Protein AF-A0A2V9KGI2-F1 (afdb_monomer)

Foldseek 3Di:
DDDPPDPPPDDLQVVFQEKEFDDPDLDAFEWDKWKKFWKWFFFADPLQRETDIDIFIWTADDDDDDPDLDQDDPVRTHGDDPVRIGRDDRPNYDYDDDPPPDHPVVLVVVVVNVLVNQLVPPWDKWKAQPLVRHIHYVPQDLVNVLVVLCVVCLVVLLVVLVVLLVVLVVVLVVLVVVVVVVLVVCVVDPPDPSVVVVVVLVVVSVVLNVLLVVVSVVLSVDLPDDPDCPDDPDDPDDPSRVVSVVSSVVSVVVSVVSSVVSVVSSVSMDIDIRGGDSVSMDTPDTHIYIYGPVSDDD

Sequence (298 aa):
MSSIESPLADGPLRQLRHLYLAAPRGEETDYVPRLYFEVKVDLSDVRSGFSETRSVNAALEIYPLEPGDMVWTRDMALEVDPGRVGTACPARVVLPRLPDYVDPDYVRRMETLFLSFLMRHFGVPVFRNFALKLYSRPGETLGDFKARCLELLSEPFRRDLDAMHQTFLRKLEQLRERYLVWSGGVAAVKGFDPANYDSSLYSQMHRVTELVADLFVQTELTLDRTLDDAPARALAPTEIQARLSDIEAEARQEIRRLVEHYRDQVQTIDEYTVHPNLKDLHVVRSPILWLPREEVPT

pLDDT: mean 80.53, std 15.51, range [33.5, 95.75]

Secondary structure (DSSP, 8-state):
------S--SSGGGGS-EEEEPPSS-S--BEEEEEEEEEEEEEEETTTTEEEEEEEEEEEE-----SS-----GGGEEE--GGGEESSPPTT-BPPPPPTT--HHHHHHHHHHHHHHHHHH--EEEEEETTTTEEPPTT--HHHHHHHHHHHHHHHHHHHHHHHHHHHHHHHHHHHHHHHHHHHHHTTSTT--HHHHHHHHHHHHHHHHHHHHHHHHHHHT-TT-----PPP------HHHHHHHHHHHHHHHHHHHHHHHHHHHHH-EEEEEEPPPGGGEEEEE-PEEEEEGGGS--

Solvent-accessible surface area (backbone atoms only — not comparable to full-atom values): 17821 Å² total; per-residue (Å²): 136,82,81,80,78,70,92,82,75,83,64,83,61,76,76,58,52,64,34,25,47,68,69,95,56,101,58,83,48,56,39,42,75,22,45,26,39,37,30,40,35,49,40,71,38,83,90,64,67,41,67,51,77,46,78,47,39,34,35,26,80,77,73,86,85,62,101,59,92,78,78,75,55,79,86,59,50,42,80,46,70,72,90,48,53,36,75,64,78,70,86,74,57,61,74,71,82,77,64,89,78,65,44,76,69,47,51,54,52,51,47,55,51,48,54,55,38,42,47,74,71,44,61,48,80,34,47,31,29,66,76,76,72,40,56,39,57,86,90,57,47,74,66,57,46,47,51,54,49,48,61,70,44,47,62,62,49,50,53,54,50,52,55,49,49,54,52,50,53,51,53,52,48,53,52,50,54,55,44,55,59,48,52,66,59,50,68,75,46,92,88,68,65,62,71,66,54,50,52,58,49,51,53,50,52,51,50,51,52,49,51,53,51,48,52,52,58,57,48,76,74,37,92,81,63,79,81,77,84,72,76,80,82,88,63,93,61,54,76,65,52,46,53,52,51,50,52,53,50,49,50,55,51,53,52,49,52,52,50,49,53,54,47,51,44,65,63,42,58,46,82,42,71,50,60,48,54,78,91,28,53,43,78,75,47,73,33,40,29,34,35,44,53,88,78,50,86,130

Mean predicted aligned error: 12.09 Å

Structure (mmCIF, N/CA/C/O backbone):
data_AF-A0A2V9KGI2-F1
#
_entry.id   AF-A0A2V9KGI2-F1
#
loop_
_atom_site.group_PDB
_atom_site.id
_atom_site.type_symbol
_atom_site.label_atom_id
_atom_site.label_alt_id
_atom_site.label_comp_id
_atom_site.label_asym_id
_atom_site.label_entity_id
_atom_site.label_seq_id
_atom_site.pdbx_PDB_ins_code
_atom_site.Cartn_x
_atom_site.Cartn_y
_atom_site.Cartn_z
_atom_site.occupancy
_atom_site.B_iso_or_equiv
_atom_site.auth_seq_id
_atom_site.auth_comp_id
_atom_site.auth_asym_id
_atom_site.auth_atom_id
_atom_site.pdbx_PDB_model_num
ATOM 1 N N . MET A 1 1 ? 46.634 -17.223 -41.585 1.00 36.50 1 MET A N 1
ATOM 2 C CA . MET A 1 1 ? 46.009 -16.492 -40.464 1.00 36.50 1 MET A CA 1
ATOM 3 C C . MET A 1 1 ? 45.148 -15.408 -41.083 1.00 36.50 1 MET A C 1
ATOM 5 O O . MET A 1 1 ? 45.675 -14.366 -41.441 1.00 36.50 1 MET A O 1
ATOM 9 N N . SER A 1 2 ? 43.877 -15.719 -41.348 1.00 33.50 2 SER A N 1
ATOM 10 C CA . SER A 1 2 ? 42.934 -14.756 -41.923 1.00 33.50 2 SER A CA 1
ATOM 11 C C . SER A 1 2 ? 42.453 -13.826 -40.823 1.00 33.50 2 SER A C 1
ATOM 13 O O . SER A 1 2 ? 41.828 -14.275 -39.863 1.00 33.50 2 SER A O 1
ATOM 15 N N . SER A 1 3 ? 42.774 -12.547 -40.965 1.00 33.91 3 SER A N 1
ATOM 16 C CA . SER A 1 3 ? 42.147 -11.465 -40.220 1.00 33.91 3 SER A CA 1
ATOM 17 C C . SER A 1 3 ? 40.653 -11.471 -40.535 1.00 33.91 3 SER A C 1
ATOM 19 O O . SER A 1 3 ? 40.260 -11.249 -41.676 1.00 33.91 3 SER A O 1
ATOM 21 N N . ILE A 1 4 ? 39.827 -11.773 -39.536 1.00 37.81 4 ILE A N 1
ATOM 22 C CA . ILE A 1 4 ? 38.385 -11.543 -39.611 1.00 37.81 4 ILE A CA 1
ATOM 23 C C . ILE A 1 4 ? 38.210 -10.038 -39.424 1.00 37.81 4 ILE A C 1
ATOM 25 O O . ILE A 1 4 ? 38.342 -9.518 -38.316 1.00 37.81 4 ILE A O 1
ATOM 29 N N . GLU A 1 5 ? 38.011 -9.332 -40.533 1.00 35.25 5 GLU A N 1
ATOM 30 C CA . GLU A 1 5 ? 37.566 -7.946 -40.520 1.00 35.25 5 GLU A CA 1
ATOM 31 C C . GLU A 1 5 ? 36.223 -7.874 -39.790 1.00 35.25 5 GLU A C 1
ATOM 33 O O . GLU A 1 5 ? 35.245 -8.526 -40.153 1.00 35.25 5 GLU A O 1
ATOM 38 N N . SER A 1 6 ? 36.207 -7.102 -38.707 1.00 41.09 6 SER A N 1
ATOM 39 C CA . SER A 1 6 ? 34.993 -6.784 -37.967 1.00 41.09 6 SER A CA 1
ATOM 40 C C . SER A 1 6 ? 34.060 -5.980 -38.889 1.00 41.09 6 SER A C 1
ATOM 42 O O . SER A 1 6 ? 34.509 -4.968 -39.431 1.00 41.09 6 SER A O 1
ATOM 44 N N . PRO A 1 7 ? 32.779 -6.356 -39.068 1.00 41.84 7 PRO A N 1
ATOM 45 C CA . PRO A 1 7 ? 31.858 -5.731 -40.030 1.00 41.84 7 PRO A CA 1
ATOM 46 C C . PRO A 1 7 ? 31.397 -4.307 -39.642 1.00 41.84 7 PRO A C 1
ATOM 48 O O . PRO A 1 7 ? 30.420 -3.790 -40.171 1.00 41.84 7 PRO A O 1
ATOM 51 N N . LEU A 1 8 ? 32.112 -3.641 -38.731 1.00 47.94 8 LEU A N 1
ATOM 52 C CA . LEU A 1 8 ? 31.859 -2.282 -38.235 1.00 47.94 8 LEU A CA 1
ATOM 53 C C . LEU A 1 8 ? 32.618 -1.203 -39.043 1.00 47.94 8 LEU A C 1
ATOM 55 O O . LEU A 1 8 ? 33.032 -0.171 -38.493 1.00 47.94 8 LEU A O 1
ATOM 59 N N . ALA A 1 9 ? 32.854 -1.453 -40.333 1.00 42.62 9 ALA A N 1
ATOM 60 C CA . ALA A 1 9 ? 33.556 -0.533 -41.222 1.00 42.62 9 ALA A CA 1
ATOM 61 C C . ALA A 1 9 ? 32.603 0.557 -41.758 1.00 42.62 9 ALA A C 1
ATOM 63 O O . ALA A 1 9 ? 31.705 0.286 -42.548 1.00 42.62 9 ALA A O 1
ATOM 64 N N . ASP A 1 10 ? 32.861 1.777 -41.279 1.00 43.69 10 ASP A N 1
ATOM 65 C CA . ASP A 1 10 ? 32.453 3.101 -41.765 1.00 43.69 10 ASP A CA 1
ATOM 66 C C . ASP A 1 10 ? 30.958 3.472 -41.810 1.00 43.69 10 ASP A C 1
ATOM 68 O O . ASP A 1 10 ? 30.235 3.236 -42.773 1.00 43.69 10 ASP A O 1
ATOM 72 N N . GLY A 1 11 ? 30.520 4.196 -40.767 1.00 45.47 11 GLY A N 1
ATOM 73 C CA . GLY A 1 11 ? 29.249 4.925 -40.744 1.00 45.47 11 GLY A CA 1
ATOM 74 C C . GLY A 1 11 ? 28.968 5.660 -39.418 1.00 45.47 11 GLY A C 1
ATOM 75 O O . GLY A 1 11 ? 29.655 5.416 -38.419 1.00 45.47 11 GLY A O 1
ATOM 76 N N . PRO A 1 12 ? 27.935 6.533 -39.370 1.00 44.66 12 PRO A N 1
ATOM 77 C CA . PRO A 1 12 ? 27.490 7.270 -38.167 1.00 44.66 12 PRO A CA 1
ATOM 78 C C . PRO A 1 12 ? 27.117 6.363 -36.976 1.00 44.66 12 PRO A C 1
ATOM 80 O O . PRO A 1 12 ? 27.055 6.815 -35.833 1.00 44.66 12 PRO A O 1
ATOM 83 N N . LEU A 1 13 ? 26.969 5.062 -37.231 1.00 49.88 13 LEU A N 1
ATOM 84 C CA . LEU A 1 13 ? 26.701 4.000 -36.264 1.00 49.88 13 LEU A CA 1
ATOM 85 C C . LEU A 1 13 ? 27.790 3.840 -35.182 1.00 49.88 13 LEU A C 1
ATOM 87 O O . LEU A 1 13 ? 27.489 3.316 -34.117 1.00 49.88 13 LEU A O 1
ATOM 91 N N . ARG A 1 14 ? 29.026 4.341 -35.377 1.00 52.66 14 ARG A N 1
ATOM 92 C CA . ARG A 1 14 ? 30.077 4.318 -34.329 1.00 52.66 14 ARG A CA 1
ATOM 93 C C . ARG A 1 14 ? 29.794 5.216 -33.120 1.00 52.66 14 ARG A C 1
ATOM 95 O O . ARG A 1 14 ? 30.460 5.067 -32.098 1.00 52.66 14 ARG A O 1
ATOM 102 N N . GLN A 1 15 ? 28.874 6.174 -33.229 1.00 62.16 15 GLN A N 1
ATOM 103 C CA . GLN A 1 15 ? 28.560 7.076 -32.115 1.00 62.16 15 GLN A CA 1
ATOM 104 C C . GLN A 1 15 ? 27.632 6.433 -31.080 1.00 62.16 15 GLN A C 1
ATOM 106 O O . GLN A 1 15 ? 27.599 6.870 -29.928 1.00 62.16 15 GLN A O 1
ATOM 111 N N . LEU A 1 16 ? 26.895 5.393 -31.473 1.00 79.69 16 LEU A N 1
ATOM 112 C CA . LEU A 1 16 ? 25.983 4.694 -30.582 1.00 79.69 16 LEU A CA 1
ATOM 113 C C . LEU A 1 16 ? 26.766 3.690 -29.736 1.00 79.69 16 LEU A C 1
ATOM 115 O O . LEU A 1 16 ? 27.603 2.934 -30.224 1.00 79.69 16 LEU A O 1
ATOM 119 N N . ARG A 1 17 ? 26.518 3.698 -28.426 1.00 86.31 17 ARG A N 1
ATOM 120 C CA . ARG A 1 17 ? 27.101 2.703 -27.523 1.00 86.31 17 ARG A CA 1
ATOM 121 C C . ARG A 1 17 ? 26.373 1.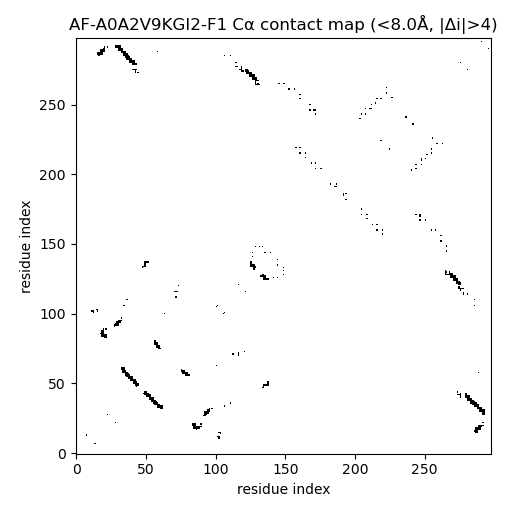378 -27.721 1.00 86.31 17 ARG A C 1
ATOM 123 O O . ARG A 1 17 ? 25.152 1.368 -27.836 1.00 86.31 17 ARG A O 1
ATOM 130 N N . HIS A 1 18 ? 27.119 0.279 -27.706 1.00 89.44 18 HIS A N 1
ATOM 131 C CA . HIS A 1 18 ? 26.573 -1.068 -27.837 1.00 89.44 18 HIS A CA 1
ATOM 132 C C . HIS A 1 18 ? 26.776 -1.850 -26.542 1.00 89.44 18 HIS A C 1
ATOM 134 O O . HIS A 1 18 ? 27.849 -1.788 -25.939 1.00 89.44 18 HIS A O 1
ATOM 140 N N . LEU A 1 19 ? 25.747 -2.585 -26.139 1.00 90.12 19 LEU A N 1
ATOM 141 C CA . LEU A 1 19 ? 25.744 -3.507 -25.014 1.00 90.12 19 LEU A CA 1
ATOM 142 C C . LEU A 1 19 ? 25.272 -4.882 -25.481 1.00 90.12 19 LEU A C 1
ATOM 144 O O . LEU A 1 19 ? 24.576 -5.000 -26.487 1.00 90.12 19 LEU A O 1
ATOM 148 N N . TYR A 1 20 ? 25.636 -5.917 -24.737 1.00 89.81 20 TYR A N 1
ATOM 149 C CA . TYR A 1 20 ? 25.339 -7.304 -25.067 1.00 89.81 20 TYR A CA 1
ATOM 150 C C . TYR A 1 20 ? 24.761 -7.996 -23.844 1.00 89.81 20 TYR A C 1
ATOM 152 O O . TYR A 1 20 ? 25.323 -7.891 -22.753 1.00 89.81 20 TYR A O 1
ATOM 160 N N . LEU A 1 21 ? 23.658 -8.716 -24.020 1.00 87.62 21 LEU A N 1
ATOM 161 C CA . LEU A 1 21 ? 23.153 -9.597 -22.978 1.00 87.62 21 LEU A CA 1
ATOM 162 C C . LEU A 1 21 ? 23.893 -10.939 -23.040 1.00 87.62 21 LEU A C 1
ATOM 164 O O . LEU A 1 21 ? 24.046 -11.530 -24.115 1.00 87.62 21 LEU A O 1
ATOM 168 N N . ALA A 1 22 ? 24.384 -11.409 -21.893 1.00 81.12 22 ALA A N 1
ATOM 169 C CA . ALA A 1 22 ? 25.074 -12.691 -21.812 1.00 81.12 22 ALA A CA 1
ATOM 170 C C . ALA A 1 22 ? 24.115 -13.846 -22.151 1.00 81.12 22 ALA A C 1
ATOM 172 O O . ALA A 1 22 ? 23.095 -14.022 -21.475 1.00 81.12 22 ALA A O 1
ATOM 173 N N . ALA A 1 23 ? 24.467 -14.638 -23.170 1.00 71.81 23 ALA A N 1
ATOM 174 C CA . ALA A 1 23 ? 23.725 -15.839 -23.530 1.00 71.81 23 ALA A CA 1
ATOM 175 C C . ALA A 1 23 ? 23.818 -16.889 -22.403 1.00 71.81 23 ALA A C 1
ATOM 177 O O . ALA A 1 23 ? 24.895 -17.079 -21.827 1.00 71.81 23 ALA A O 1
ATOM 178 N N . PRO A 1 24 ? 22.724 -17.603 -22.089 1.00 64.81 24 PRO A N 1
ATOM 179 C CA . PRO A 1 24 ? 22.709 -18.617 -21.034 1.00 64.81 24 PRO A CA 1
ATOM 180 C C . PRO A 1 24 ? 23.529 -19.871 -21.384 1.00 64.81 24 PRO A C 1
ATOM 182 O O . PRO A 1 24 ? 23.909 -20.627 -20.489 1.00 64.81 24 PRO A O 1
ATOM 185 N N . ARG A 1 25 ? 23.815 -20.110 -22.669 1.00 60.28 25 ARG A N 1
ATOM 186 C CA . ARG A 1 25 ? 24.588 -21.254 -23.168 1.00 60.28 25 ARG A CA 1
ATOM 187 C C . ARG A 1 25 ? 25.571 -20.746 -24.215 1.00 60.28 25 ARG A C 1
ATOM 189 O O . ARG A 1 25 ? 25.181 -19.991 -25.092 1.00 60.28 25 ARG A O 1
ATOM 196 N N . GLY A 1 26 ? 26.844 -21.122 -24.116 1.00 56.16 26 GLY A N 1
ATOM 197 C CA . GLY A 1 26 ? 27.915 -20.691 -25.030 1.00 56.16 26 GLY A CA 1
ATOM 198 C C . GLY A 1 26 ? 27.834 -21.289 -26.442 1.00 56.16 26 GLY A C 1
ATOM 199 O O . GLY A 1 26 ? 28.862 -21.691 -26.985 1.00 56.16 26 GLY A O 1
ATOM 200 N N . GLU A 1 27 ? 26.631 -21.402 -26.999 1.00 60.38 27 GLU A N 1
ATOM 201 C CA . GLU A 1 27 ? 26.349 -21.859 -28.360 1.00 60.38 27 GLU A CA 1
ATOM 202 C C . GLU A 1 27 ? 26.278 -20.658 -29.321 1.00 60.38 27 GLU A C 1
ATOM 204 O O . GLU A 1 27 ? 26.049 -19.521 -28.900 1.00 60.38 27 GLU A O 1
ATOM 209 N N . GLU A 1 28 ? 26.503 -20.900 -30.617 1.00 64.44 28 GLU A N 1
ATOM 210 C CA . GLU A 1 28 ? 26.334 -19.880 -31.662 1.00 64.44 28 GLU A CA 1
ATOM 211 C C . GLU A 1 28 ? 24.876 -19.417 -31.667 1.00 64.44 28 GLU A C 1
ATOM 213 O O . GLU A 1 28 ? 23.985 -20.133 -32.114 1.00 64.44 28 GLU A O 1
ATOM 218 N N . THR A 1 29 ? 24.635 -18.231 -31.112 1.00 71.50 29 THR A N 1
ATOM 219 C CA . THR A 1 29 ? 23.290 -17.676 -30.964 1.00 71.50 29 THR A CA 1
ATOM 220 C C . THR A 1 29 ? 23.157 -16.444 -31.844 1.00 71.50 29 THR A C 1
ATOM 222 O O . THR A 1 29 ? 24.050 -15.593 -31.866 1.00 71.50 29 THR A O 1
ATOM 225 N N . ASP A 1 30 ? 22.035 -16.332 -32.552 1.00 83.38 30 ASP A N 1
ATOM 226 C CA . ASP A 1 30 ? 21.691 -15.130 -33.306 1.00 83.38 30 ASP A CA 1
ATOM 227 C C . ASP A 1 30 ? 21.288 -14.013 -32.344 1.00 83.38 30 ASP A C 1
ATOM 229 O O . ASP A 1 30 ? 20.446 -14.206 -31.460 1.00 83.38 30 ASP A O 1
ATOM 233 N N . TYR A 1 31 ? 21.860 -12.828 -32.539 1.00 87.25 31 TYR A N 1
ATOM 234 C CA . TYR A 1 31 ? 21.535 -11.650 -31.743 1.00 87.25 31 TYR A CA 1
ATOM 235 C C . TYR A 1 31 ? 20.662 -10.676 -32.534 1.00 87.25 31 TYR A C 1
ATOM 237 O O . TYR A 1 31 ? 20.892 -10.418 -33.715 1.00 87.25 31 TYR A O 1
ATOM 245 N N . VAL A 1 32 ? 19.676 -10.087 -31.862 1.00 90.31 32 VAL A N 1
ATOM 246 C CA . VAL A 1 32 ? 18.763 -9.087 -32.422 1.00 90.31 32 VAL A CA 1
ATOM 247 C C . VAL A 1 32 ? 19.031 -7.737 -31.750 1.00 90.31 32 VAL A C 1
ATOM 249 O O . VAL A 1 32 ? 19.108 -7.680 -30.517 1.00 90.31 32 VAL A O 1
ATOM 252 N N . PRO A 1 33 ? 19.191 -6.643 -32.518 1.00 92.81 33 PRO A N 1
ATOM 253 C CA . PRO A 1 33 ? 19.392 -5.322 -31.948 1.00 92.81 33 PRO A CA 1
ATOM 254 C C . PRO A 1 33 ? 18.078 -4.774 -31.391 1.00 92.81 33 PRO A C 1
ATOM 256 O O . PRO A 1 33 ? 17.044 -4.785 -32.058 1.00 92.81 33 PRO A O 1
ATOM 259 N N . ARG A 1 34 ? 18.144 -4.238 -30.177 1.00 92.62 34 ARG A N 1
ATOM 260 C CA . ARG A 1 34 ? 17.068 -3.505 -29.511 1.00 92.62 34 ARG A CA 1
ATOM 261 C C . ARG A 1 34 ? 17.593 -2.198 -28.941 1.00 92.62 34 ARG A C 1
ATOM 263 O O . ARG A 1 34 ? 18.786 -2.059 -28.677 1.00 92.62 34 ARG A O 1
ATOM 270 N N . LEU A 1 35 ? 16.709 -1.230 -28.749 1.00 93.25 35 LEU A N 1
ATOM 271 C CA . LEU A 1 35 ? 17.052 0.012 -28.073 1.00 93.25 35 LEU A CA 1
ATOM 272 C C . LEU A 1 35 ? 16.904 -0.183 -26.567 1.00 93.25 35 LEU A C 1
ATOM 274 O O . LEU A 1 35 ? 15.822 -0.525 -26.103 1.00 93.25 35 LEU A O 1
ATOM 278 N N . TYR A 1 36 ? 17.978 0.013 -25.812 1.00 94.44 36 TYR A N 1
ATOM 279 C CA . TYR A 1 36 ? 17.973 -0.156 -24.364 1.00 94.44 36 TYR A CA 1
ATOM 280 C C . TYR A 1 36 ? 17.952 1.187 -23.660 1.00 94.44 36 TYR A C 1
ATOM 282 O O . TYR A 1 36 ? 18.696 2.092 -24.025 1.00 94.44 36 TYR A O 1
ATOM 290 N N . PHE A 1 37 ? 17.144 1.281 -22.614 1.00 94.62 37 PHE A N 1
ATOM 291 C CA . PHE A 1 37 ? 17.068 2.432 -21.736 1.00 94.62 37 PHE A CA 1
ATOM 292 C C . PHE A 1 37 ? 17.323 2.005 -20.302 1.00 94.62 37 PHE A C 1
ATOM 294 O O . PHE A 1 37 ? 16.661 1.111 -19.778 1.00 94.62 37 PHE A O 1
ATOM 301 N N . GLU A 1 38 ? 18.252 2.705 -19.664 1.00 94.62 38 GLU A N 1
ATOM 302 C CA . GLU A 1 38 ? 18.417 2.693 -18.218 1.00 94.62 38 GLU A CA 1
ATOM 303 C C . GLU A 1 38 ? 18.010 4.063 -17.689 1.00 94.62 38 GLU A C 1
ATOM 305 O O . GLU A 1 38 ? 18.646 5.076 -18.000 1.00 94.62 38 GLU A O 1
ATOM 310 N N . VAL A 1 39 ? 16.930 4.094 -16.914 1.00 95.31 39 VAL A N 1
ATOM 311 C CA . VAL A 1 39 ? 16.347 5.317 -16.363 1.00 95.31 39 VAL A CA 1
ATOM 312 C C . VAL A 1 39 ? 16.253 5.181 -14.856 1.00 95.31 39 VAL A C 1
ATOM 314 O O . VAL A 1 39 ? 15.694 4.216 -14.340 1.00 95.31 39 VAL A O 1
ATOM 317 N N . LYS A 1 40 ? 16.785 6.167 -14.140 1.00 95.75 40 LYS A N 1
ATOM 318 C CA . LYS A 1 40 ? 16.533 6.333 -12.711 1.00 95.75 40 LYS A CA 1
ATOM 319 C C . LYS A 1 40 ? 15.277 7.168 -12.529 1.00 95.75 40 LYS A C 1
ATOM 321 O O . LYS A 1 40 ? 15.121 8.199 -13.178 1.00 95.75 40 LYS A O 1
ATOM 326 N N . VAL A 1 41 ? 14.388 6.690 -11.676 1.00 95.38 41 VAL A N 1
ATOM 327 C CA . VAL A 1 41 ? 13.114 7.314 -11.347 1.00 95.38 41 VAL A CA 1
ATOM 328 C C . VAL A 1 41 ? 13.150 7.685 -9.875 1.00 95.38 41 VAL A C 1
ATOM 330 O O . VAL A 1 41 ? 13.112 6.803 -9.018 1.00 95.38 41 VAL A O 1
ATOM 333 N N . ASP A 1 42 ? 13.234 8.980 -9.599 1.00 93.94 42 ASP A N 1
ATOM 334 C CA . ASP A 1 42 ? 13.264 9.551 -8.256 1.00 93.94 42 ASP A CA 1
ATOM 335 C C . ASP A 1 42 ? 11.857 10.005 -7.863 1.00 93.94 42 ASP A C 1
ATOM 337 O O . ASP A 1 42 ? 11.469 11.159 -8.038 1.00 93.94 42 ASP A O 1
ATOM 341 N N . LEU A 1 43 ? 11.053 9.078 -7.345 1.00 92.62 43 LEU A N 1
ATOM 342 C CA . LEU A 1 43 ? 9.689 9.388 -6.934 1.00 92.62 43 LEU A CA 1
ATOM 343 C C . LEU A 1 43 ? 9.706 10.191 -5.643 1.00 92.62 43 LEU A C 1
ATOM 345 O O . LEU A 1 43 ? 10.227 9.725 -4.635 1.00 92.62 43 LEU A O 1
ATOM 349 N N . SER A 1 44 ? 9.068 11.360 -5.661 1.00 90.00 44 SER A N 1
ATOM 350 C CA . SER A 1 44 ? 8.781 12.134 -4.457 1.00 90.00 44 SER A CA 1
ATOM 351 C C . SER A 1 44 ? 7.346 12.658 -4.490 1.00 90.00 44 SER A C 1
ATOM 353 O O . SER A 1 44 ? 6.968 13.446 -5.357 1.00 90.00 44 SER A O 1
ATOM 355 N N . ASP A 1 45 ? 6.525 12.221 -3.535 1.00 90.19 45 ASP A N 1
ATOM 356 C CA . ASP A 1 45 ? 5.156 12.707 -3.367 1.00 90.19 45 ASP A CA 1
ATOM 357 C C . ASP A 1 45 ? 4.999 13.382 -2.005 1.00 90.19 45 ASP A C 1
ATOM 359 O O . ASP A 1 45 ? 4.990 12.739 -0.957 1.00 90.19 45 ASP A O 1
ATOM 363 N N . VAL A 1 46 ? 4.834 14.706 -2.020 1.00 87.56 46 VAL A N 1
ATOM 364 C CA . VAL A 1 46 ? 4.698 15.527 -0.804 1.00 87.56 46 VAL A CA 1
ATOM 365 C C . VAL A 1 46 ? 3.455 15.137 -0.003 1.00 87.56 46 VAL A C 1
ATOM 367 O O . VAL A 1 46 ? 3.455 15.231 1.222 1.00 87.56 46 VAL A O 1
ATOM 370 N N . ARG A 1 47 ? 2.388 14.692 -0.679 1.00 86.00 47 ARG A N 1
ATOM 371 C CA . ARG A 1 47 ? 1.111 14.378 -0.032 1.00 86.00 47 ARG A CA 1
ATOM 372 C C . ARG A 1 47 ? 1.190 13.118 0.826 1.00 86.00 47 ARG A C 1
ATOM 374 O O . ARG A 1 47 ? 0.628 13.104 1.919 1.00 86.00 47 ARG A O 1
ATOM 381 N N . SER A 1 48 ? 1.839 12.074 0.321 1.00 85.38 48 SER A N 1
ATOM 382 C CA . SER A 1 48 ? 2.063 10.825 1.055 1.00 85.38 48 SER A CA 1
ATOM 383 C C . SER A 1 48 ? 3.350 10.828 1.881 1.00 85.38 48 SER A C 1
ATOM 385 O O . SER A 1 48 ? 3.501 9.992 2.769 1.00 85.38 48 SER A O 1
ATOM 387 N N . GLY A 1 49 ? 4.276 11.753 1.606 1.00 85.19 49 GLY A N 1
ATOM 388 C CA . GLY A 1 49 ? 5.639 11.709 2.137 1.00 85.19 49 GLY A CA 1
ATOM 389 C C . GLY A 1 49 ? 6.474 10.575 1.534 1.00 85.19 49 GLY A C 1
ATOM 390 O O . GLY A 1 49 ? 7.542 10.261 2.057 1.00 85.19 49 GLY A O 1
ATOM 391 N N . PHE A 1 50 ? 5.988 9.941 0.463 1.00 89.25 50 PHE A N 1
ATOM 392 C CA . PHE A 1 50 ? 6.668 8.850 -0.215 1.00 89.25 50 PHE A CA 1
ATOM 393 C C . PHE A 1 50 ? 7.891 9.375 -0.968 1.00 89.25 50 PHE A C 1
ATOM 395 O O . PHE A 1 50 ? 7.787 10.334 -1.735 1.00 89.25 50 PHE A O 1
ATOM 402 N N . SER A 1 51 ? 9.041 8.737 -0.752 1.00 90.12 51 SER A N 1
ATOM 403 C CA . SER A 1 51 ? 10.277 9.021 -1.475 1.00 90.12 51 SER A CA 1
ATOM 404 C C . SER A 1 51 ? 11.026 7.721 -1.742 1.00 90.12 51 SER A C 1
ATOM 406 O O . SER A 1 51 ? 11.373 7.010 -0.797 1.00 90.12 51 SER A O 1
ATOM 408 N N . GLU A 1 52 ? 11.244 7.388 -3.011 1.00 91.75 52 GLU A N 1
ATOM 409 C CA . GLU A 1 52 ? 11.969 6.182 -3.417 1.00 91.75 52 GLU A CA 1
ATOM 410 C C . GLU A 1 52 ? 12.646 6.398 -4.775 1.00 91.75 52 GLU A C 1
ATOM 412 O O . GLU A 1 52 ? 12.032 6.903 -5.714 1.00 91.75 52 GLU A O 1
ATOM 417 N N . THR A 1 53 ? 13.897 5.954 -4.893 1.00 93.44 53 THR A N 1
ATOM 418 C CA . THR A 1 53 ? 14.616 5.897 -6.170 1.00 93.44 53 THR A CA 1
ATOM 419 C C . THR A 1 53 ? 14.555 4.481 -6.726 1.00 93.44 53 THR A C 1
ATOM 421 O O . THR A 1 53 ? 15.016 3.540 -6.079 1.00 93.44 53 THR A O 1
ATOM 424 N N . ARG A 1 54 ? 14.055 4.319 -7.953 1.00 92.62 54 ARG A N 1
ATOM 425 C CA . ARG A 1 54 ? 14.060 3.040 -8.681 1.00 92.62 54 ARG A CA 1
ATOM 426 C C . ARG A 1 54 ? 14.827 3.144 -9.985 1.00 92.62 54 ARG A C 1
ATOM 428 O O . ARG A 1 54 ? 14.874 4.198 -10.603 1.00 92.62 54 ARG A O 1
ATOM 435 N N . SER A 1 55 ? 15.430 2.041 -10.413 1.00 93.12 55 SER A N 1
ATOM 436 C CA . SER A 1 55 ? 16.057 1.946 -11.734 1.00 93.12 55 SER A CA 1
ATOM 437 C C . SER A 1 55 ? 15.187 1.081 -12.634 1.00 93.12 55 SER A C 1
ATOM 439 O O . SER A 1 55 ? 14.901 -0.064 -12.296 1.00 93.12 55 SER A O 1
ATOM 441 N N . VAL A 1 56 ? 14.764 1.640 -13.762 1.00 94.19 56 VAL A N 1
ATOM 442 C CA . VAL A 1 56 ? 14.005 0.950 -14.802 1.00 94.19 56 VAL A CA 1
ATOM 443 C C . VAL A 1 56 ? 14.951 0.650 -15.954 1.00 94.19 56 VAL A C 1
ATOM 445 O O . VAL A 1 56 ? 15.585 1.555 -16.497 1.00 94.19 56 VAL A O 1
ATOM 448 N N . ASN A 1 57 ? 15.037 -0.627 -16.314 1.00 94.62 57 ASN A N 1
ATOM 449 C CA . ASN A 1 57 ? 15.893 -1.133 -17.378 1.00 94.62 57 ASN A CA 1
ATOM 450 C C . ASN A 1 57 ? 15.008 -1.851 -18.390 1.00 94.62 57 ASN A C 1
ATOM 452 O O . ASN A 1 57 ? 14.413 -2.882 -18.073 1.00 94.62 57 ASN A O 1
ATOM 456 N N . ALA A 1 58 ? 14.885 -1.288 -19.588 1.00 94.25 58 ALA A N 1
ATOM 457 C CA . ALA A 1 58 ? 13.993 -1.824 -20.606 1.00 94.25 58 ALA A CA 1
ATOM 458 C C . ALA A 1 58 ? 14.651 -1.838 -21.983 1.00 94.25 58 ALA A C 1
ATOM 460 O O . ALA A 1 58 ? 15.408 -0.932 -22.328 1.00 94.25 58 ALA A O 1
ATOM 461 N N . ALA A 1 59 ? 14.326 -2.852 -22.779 1.00 93.44 59 ALA A N 1
ATOM 462 C CA . ALA A 1 59 ? 14.697 -2.958 -24.178 1.00 93.44 59 ALA A CA 1
ATOM 463 C C . ALA A 1 59 ? 13.458 -2.918 -25.076 1.00 93.44 59 ALA A C 1
ATOM 465 O O . ALA A 1 59 ? 12.477 -3.622 -24.842 1.00 93.44 59 ALA A O 1
ATOM 466 N N . LEU A 1 60 ? 13.527 -2.123 -26.138 1.00 92.12 60 LEU A N 1
ATOM 467 C CA . LEU A 1 60 ? 12.455 -1.939 -27.108 1.00 92.12 60 LEU A CA 1
ATOM 468 C C . LEU A 1 60 ? 12.899 -2.369 -28.498 1.00 92.12 60 LEU A C 1
ATOM 470 O O . LEU A 1 60 ? 14.074 -2.282 -28.859 1.00 92.12 60 LEU A O 1
ATOM 474 N N . GLU A 1 61 ? 11.942 -2.843 -29.282 1.00 90.88 61 GLU A N 1
ATOM 475 C CA . GLU A 1 61 ? 12.175 -3.142 -30.686 1.00 90.88 61 GLU A CA 1
ATOM 476 C C . GLU A 1 61 ? 12.511 -1.870 -31.476 1.00 90.88 61 GLU A C 1
ATOM 478 O O . GLU A 1 61 ? 12.012 -0.781 -31.188 1.00 90.88 61 GLU A O 1
ATOM 483 N N . ILE A 1 62 ? 13.386 -2.021 -32.469 1.00 89.69 62 ILE A N 1
ATOM 484 C CA . ILE A 1 62 ? 13.762 -0.949 -33.385 1.00 89.69 62 ILE A CA 1
ATOM 485 C C . ILE A 1 62 ? 12.868 -1.054 -34.617 1.00 89.69 62 ILE A C 1
ATOM 487 O O . ILE A 1 62 ? 12.950 -2.021 -35.371 1.00 89.69 62 ILE A O 1
ATOM 491 N N . TYR A 1 63 ? 12.051 -0.033 -34.836 1.00 87.62 63 TYR A N 1
ATOM 492 C CA . TYR A 1 63 ? 11.176 0.084 -35.998 1.00 87.62 63 TYR A CA 1
ATOM 493 C C . TYR A 1 63 ? 11.179 1.528 -36.523 1.00 87.62 63 TYR A C 1
ATOM 495 O O . TYR A 1 63 ? 11.533 2.459 -35.781 1.00 87.62 63 TYR A O 1
ATOM 503 N N . PRO A 1 64 ? 10.828 1.742 -37.805 1.00 85.00 64 PRO A N 1
ATOM 504 C CA . PRO A 1 64 ? 10.744 3.080 -38.375 1.00 85.00 64 PRO A CA 1
ATOM 505 C C . PRO A 1 64 ? 9.619 3.876 -37.705 1.00 85.00 64 PRO A C 1
ATOM 507 O O . PRO A 1 64 ? 8.493 3.402 -37.583 1.00 85.00 64 PRO A O 1
ATOM 510 N N . LEU A 1 65 ? 9.927 5.102 -37.283 1.00 82.12 65 LEU A N 1
ATOM 511 C CA . LEU A 1 65 ? 8.926 6.017 -36.739 1.00 82.12 65 LEU A CA 1
ATOM 512 C C . LEU A 1 65 ? 8.077 6.571 -37.887 1.00 82.12 65 LEU A C 1
ATOM 514 O O . LEU A 1 65 ? 8.569 7.356 -38.700 1.00 82.12 65 LEU A O 1
ATOM 518 N N . GLU A 1 66 ? 6.809 6.175 -37.949 1.00 79.06 66 GLU A N 1
ATOM 519 C CA . GLU A 1 66 ? 5.840 6.797 -38.849 1.00 79.06 66 GLU A CA 1
ATOM 520 C C . GLU A 1 66 ? 5.355 8.143 -38.273 1.00 79.06 66 GLU A C 1
ATOM 522 O O . GLU A 1 66 ? 5.309 8.308 -37.051 1.00 79.06 66 GLU A O 1
ATOM 527 N N . PRO A 1 67 ? 4.995 9.138 -39.111 1.00 59.28 67 PRO A N 1
ATOM 528 C CA . PRO A 1 67 ? 4.386 10.379 -38.645 1.00 59.28 67 PRO A CA 1
ATOM 529 C C . PRO A 1 67 ? 2.966 10.110 -38.120 1.00 59.28 67 PRO A C 1
ATOM 531 O O . PRO A 1 67 ? 1.974 10.202 -38.838 1.00 59.28 67 PRO A O 1
ATOM 534 N N . GLY A 1 68 ? 2.891 9.762 -36.843 1.00 62.31 68 GLY A N 1
ATOM 535 C CA . GLY A 1 68 ? 1.682 9.532 -36.066 1.00 62.31 68 GLY A CA 1
ATOM 536 C C . GLY A 1 68 ? 2.106 9.161 -34.651 1.00 62.31 68 GLY A C 1
ATOM 537 O O . GLY A 1 68 ? 3.042 8.383 -34.486 1.00 62.31 68 GLY A O 1
ATOM 538 N N . ASP A 1 69 ? 1.483 9.760 -33.634 1.00 57.62 69 ASP A N 1
ATOM 539 C CA . ASP A 1 69 ? 1.849 9.553 -32.227 1.00 57.62 69 ASP A CA 1
ATOM 540 C C . ASP A 1 69 ? 1.626 8.089 -31.828 1.00 57.62 69 ASP A C 1
ATOM 542 O O . ASP A 1 69 ? 0.547 7.690 -31.385 1.00 57.62 69 ASP A O 1
ATOM 546 N N . MET A 1 70 ? 2.654 7.264 -32.007 1.00 67.19 70 MET A N 1
ATOM 547 C CA . MET A 1 70 ? 2.622 5.869 -31.611 1.00 67.19 70 MET A CA 1
ATOM 548 C C . MET A 1 70 ? 2.678 5.821 -30.082 1.00 67.19 70 MET A C 1
ATOM 550 O O . MET A 1 70 ? 3.699 6.115 -29.459 1.00 67.19 70 MET A O 1
ATOM 554 N N . VAL A 1 71 ? 1.543 5.513 -29.457 1.00 76.38 71 VAL A N 1
ATOM 555 C CA . VAL A 1 71 ? 1.448 5.364 -28.005 1.00 76.38 71 VAL A CA 1
ATOM 556 C C . VAL A 1 71 ? 1.957 3.980 -27.635 1.00 76.38 71 VAL A C 1
ATOM 558 O O . VAL A 1 71 ? 1.325 2.984 -27.974 1.00 76.38 71 VAL A O 1
ATOM 561 N N . TRP A 1 72 ? 3.092 3.914 -26.940 1.00 83.81 72 TRP A N 1
ATOM 562 C CA . TRP A 1 72 ? 3.621 2.637 -26.473 1.00 83.81 72 TRP A CA 1
ATOM 563 C C . TRP A 1 72 ? 2.742 2.020 -25.402 1.00 83.81 72 TRP A C 1
ATOM 565 O O . TRP A 1 72 ? 2.280 2.704 -24.488 1.00 83.81 72 TRP A O 1
ATOM 575 N N . THR A 1 73 ? 2.565 0.712 -25.513 1.00 84.31 73 THR A N 1
ATOM 576 C CA . THR A 1 73 ? 1.886 -0.129 -24.535 1.00 84.31 73 THR A CA 1
ATOM 577 C C . THR A 1 73 ? 2.905 -0.941 -23.736 1.00 84.31 73 THR A C 1
ATOM 579 O O . THR A 1 73 ? 4.082 -1.032 -24.092 1.00 84.31 73 THR A O 1
ATOM 582 N N . ARG A 1 74 ? 2.483 -1.492 -22.591 1.00 83.00 74 ARG A N 1
ATOM 583 C CA . ARG A 1 74 ? 3.390 -2.138 -21.623 1.00 83.00 74 ARG A CA 1
ATOM 584 C C . ARG A 1 74 ? 4.132 -3.348 -22.203 1.00 83.00 74 ARG A C 1
ATOM 586 O O . ARG A 1 74 ? 5.258 -3.610 -21.808 1.00 83.00 74 ARG A O 1
ATOM 593 N N . ASP A 1 75 ? 3.506 -4.052 -23.132 1.00 85.00 75 ASP A N 1
ATOM 594 C CA . ASP A 1 75 ? 4.022 -5.221 -23.847 1.00 85.00 75 ASP A CA 1
ATOM 595 C C . ASP A 1 75 ? 5.138 -4.891 -24.850 1.00 85.00 75 ASP A C 1
ATOM 597 O O . ASP A 1 75 ? 5.932 -5.762 -25.193 1.00 85.00 75 ASP A O 1
ATOM 601 N N . MET A 1 76 ? 5.265 -3.628 -25.264 1.00 86.94 76 MET A N 1
ATOM 602 C CA . MET A 1 76 ? 6.332 -3.192 -26.172 1.00 86.94 76 MET A CA 1
ATOM 603 C C . MET A 1 76 ? 7.695 -3.031 -25.476 1.00 86.94 76 MET A C 1
ATOM 605 O O . MET A 1 76 ? 8.725 -2.943 -26.149 1.00 86.94 76 MET A O 1
ATOM 609 N N . ALA A 1 77 ? 7.714 -2.969 -24.141 1.00 89.50 77 ALA A N 1
ATOM 610 C CA . ALA A 1 77 ? 8.923 -2.821 -23.341 1.00 89.50 77 ALA A CA 1
ATOM 611 C C . ALA A 1 77 ? 9.302 -4.160 -22.694 1.00 89.50 77 ALA A C 1
ATOM 613 O O . ALA A 1 77 ? 8.593 -4.671 -21.829 1.00 89.50 77 ALA A O 1
ATOM 614 N N . LEU A 1 78 ? 10.450 -4.709 -23.089 1.00 90.75 78 LEU A N 1
ATOM 615 C CA . LEU A 1 78 ? 11.018 -5.903 -22.469 1.00 90.75 78 LEU A CA 1
ATOM 616 C C . LEU A 1 78 ? 11.846 -5.493 -21.251 1.00 90.75 78 LEU A C 1
ATOM 618 O O . LEU A 1 78 ? 12.804 -4.737 -21.396 1.00 90.75 78 LEU A O 1
ATOM 622 N N . GLU A 1 79 ? 11.508 -5.991 -20.066 1.00 91.06 79 GLU A N 1
ATOM 623 C CA . GLU A 1 79 ? 12.315 -5.762 -18.864 1.00 91.06 79 GLU A CA 1
ATOM 624 C C . GLU A 1 79 ? 13.649 -6.511 -18.967 1.00 91.06 79 GLU A C 1
ATOM 626 O O . GLU A 1 79 ? 13.694 -7.683 -19.344 1.00 91.06 79 GLU A O 1
ATOM 631 N N . VAL A 1 80 ? 14.747 -5.824 -18.654 1.00 90.81 80 VAL A N 1
ATOM 632 C CA . VAL A 1 80 ? 16.102 -6.372 -18.776 1.00 90.81 80 VAL A CA 1
ATOM 633 C C . VAL A 1 80 ? 16.806 -6.300 -17.431 1.00 90.81 80 VAL A C 1
ATOM 635 O O . VAL A 1 80 ? 16.891 -5.235 -16.827 1.00 90.81 80 VAL A O 1
ATOM 638 N N . ASP A 1 81 ? 17.380 -7.420 -16.992 1.00 89.12 81 ASP A N 1
ATOM 639 C CA . ASP A 1 81 ? 18.246 -7.441 -15.813 1.00 89.12 81 ASP A CA 1
ATOM 640 C C . ASP A 1 81 ? 19.581 -6.732 -16.121 1.00 89.12 81 ASP A C 1
ATOM 642 O O . ASP A 1 81 ? 20.376 -7.252 -16.917 1.00 89.12 81 ASP A O 1
ATOM 646 N N . PRO A 1 82 ? 19.879 -5.579 -15.489 1.00 88.31 82 PRO A N 1
ATOM 647 C CA . PRO A 1 82 ? 21.120 -4.848 -15.730 1.00 88.31 82 PRO A CA 1
ATOM 648 C C . PRO A 1 82 ? 22.372 -5.654 -15.351 1.00 88.31 82 PRO A C 1
ATOM 650 O O . PRO A 1 82 ? 23.440 -5.397 -15.905 1.00 88.31 82 PRO A O 1
ATOM 653 N N . GLY A 1 83 ? 22.268 -6.642 -14.450 1.00 87.50 83 GLY A N 1
ATOM 654 C CA . GLY A 1 83 ? 23.388 -7.496 -14.043 1.00 87.50 83 GLY A CA 1
ATOM 655 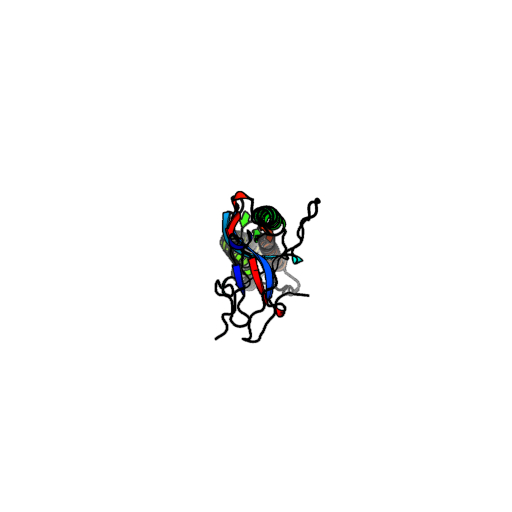C C . GLY A 1 83 ? 23.883 -8.436 -15.145 1.00 87.50 83 GLY A C 1
ATOM 656 O O . GLY A 1 83 ? 25.038 -8.862 -15.124 1.00 87.50 83 GLY A O 1
ATOM 657 N N . ARG A 1 84 ? 23.039 -8.727 -16.141 1.00 87.69 84 ARG A N 1
ATOM 658 C CA . ARG A 1 84 ? 23.367 -9.584 -17.294 1.00 87.69 84 ARG A CA 1
ATOM 659 C C . ARG A 1 84 ? 23.897 -8.803 -18.497 1.00 87.69 84 ARG A C 1
ATOM 661 O O . ARG A 1 84 ? 24.290 -9.411 -19.497 1.00 87.69 84 ARG A O 1
ATOM 668 N N . VAL A 1 85 ? 23.889 -7.472 -18.421 1.00 89.00 85 VAL A N 1
ATOM 669 C CA . VAL A 1 85 ? 24.265 -6.586 -19.521 1.00 89.00 85 VAL A CA 1
ATOM 670 C C . VAL A 1 85 ? 25.760 -6.271 -19.458 1.00 89.00 85 VAL A C 1
ATOM 672 O O . VAL A 1 85 ? 26.251 -5.635 -18.527 1.00 89.00 85 VAL A O 1
ATOM 675 N N . GLY A 1 86 ? 26.490 -6.691 -20.488 1.00 87.50 86 GLY A N 1
ATOM 676 C CA . GLY A 1 86 ? 27.924 -6.472 -20.645 1.00 87.50 86 GLY A CA 1
ATOM 677 C C . GLY A 1 86 ? 28.269 -5.510 -21.781 1.00 87.50 86 GLY A C 1
ATOM 678 O O . GLY A 1 86 ? 27.474 -5.239 -22.678 1.00 87.50 86 GLY A O 1
ATOM 679 N N . THR A 1 87 ? 29.497 -4.996 -21.761 1.00 85.81 87 THR A N 1
ATOM 680 C CA . THR A 1 87 ? 30.072 -4.187 -22.853 1.00 85.81 87 THR A CA 1
ATOM 681 C C . THR A 1 87 ? 30.868 -5.025 -23.854 1.00 85.81 87 THR A C 1
ATOM 683 O O . THR A 1 87 ? 31.127 -4.573 -24.968 1.00 85.81 87 THR A O 1
ATOM 686 N N . ALA A 1 88 ? 31.270 -6.236 -23.467 1.00 84.00 88 ALA A N 1
ATOM 687 C CA . ALA A 1 88 ? 32.040 -7.137 -24.310 1.00 84.00 88 ALA A CA 1
ATOM 688 C C . ALA A 1 88 ? 31.115 -7.909 -25.256 1.00 84.00 88 ALA A C 1
ATOM 690 O O . ALA A 1 88 ? 30.148 -8.527 -24.813 1.00 84.00 88 ALA A O 1
ATOM 691 N N . CYS A 1 89 ? 31.446 -7.898 -26.548 1.00 80.25 89 CYS A N 1
ATOM 692 C CA . CYS A 1 89 ? 30.783 -8.752 -27.525 1.00 80.25 89 CYS A CA 1
ATOM 693 C C . CYS A 1 89 ? 31.121 -10.224 -27.221 1.00 80.25 89 CYS A C 1
ATOM 695 O O . CYS A 1 89 ? 32.311 -10.547 -27.109 1.00 80.25 89 CYS A O 1
ATOM 697 N N . PRO A 1 90 ? 30.126 -11.114 -27.071 1.00 79.75 90 PRO A N 1
ATOM 698 C CA . PRO A 1 90 ? 30.377 -12.536 -26.878 1.00 79.75 90 PRO A CA 1
ATOM 699 C C . PRO A 1 90 ? 31.126 -13.143 -28.074 1.00 79.75 90 PRO A C 1
ATOM 701 O O . PRO A 1 90 ? 30.967 -12.722 -29.221 1.00 79.75 90 PRO A O 1
ATOM 704 N N . ALA A 1 91 ? 31.976 -14.137 -27.812 1.00 68.31 91 ALA A N 1
ATOM 705 C CA . ALA A 1 91 ? 32.717 -14.819 -28.869 1.00 68.31 91 ALA A CA 1
ATOM 706 C C . ALA A 1 91 ? 31.767 -15.656 -29.747 1.00 68.31 91 ALA A C 1
ATOM 708 O O . ALA A 1 91 ? 30.873 -16.306 -29.218 1.00 68.31 91 ALA A O 1
ATOM 709 N N . ARG A 1 92 ? 32.022 -15.701 -31.066 1.00 70.00 92 ARG A N 1
ATOM 710 C CA . ARG A 1 92 ? 31.264 -16.500 -32.060 1.00 70.00 92 ARG A CA 1
ATOM 711 C C . ARG A 1 92 ? 29.790 -16.092 -32.218 1.00 70.00 92 ARG A C 1
ATOM 713 O O . ARG A 1 92 ? 28.900 -16.933 -32.201 1.00 70.00 92 ARG A O 1
ATOM 720 N N . VAL A 1 93 ? 29.544 -14.796 -32.397 1.00 73.81 93 VAL A N 1
ATOM 721 C CA . VAL A 1 93 ? 28.202 -14.243 -32.628 1.00 73.81 93 VAL A CA 1
ATOM 722 C C . VAL A 1 93 ? 28.109 -13.608 -34.011 1.00 73.81 93 VAL A C 1
ATOM 724 O O . VAL A 1 93 ? 29.016 -12.885 -34.430 1.00 73.81 93 VAL A O 1
ATOM 727 N N . VAL A 1 94 ? 26.989 -13.840 -34.697 1.00 74.12 94 VAL A N 1
ATOM 728 C CA . VAL A 1 94 ? 26.609 -13.104 -35.906 1.00 74.12 94 VAL A CA 1
ATOM 729 C C . VAL A 1 94 ? 25.736 -11.922 -35.491 1.00 74.12 94 VAL A C 1
ATOM 731 O O . VAL A 1 94 ? 24.643 -12.097 -34.955 1.00 74.12 94 VAL A O 1
ATOM 734 N N . LEU A 1 95 ? 26.233 -10.705 -35.723 1.00 80.38 95 LEU A N 1
ATOM 735 C CA . LEU A 1 95 ? 25.485 -9.472 -35.483 1.00 80.38 95 LEU A CA 1
ATOM 736 C C . LEU A 1 95 ? 24.905 -8.976 -36.813 1.00 80.38 95 LEU A C 1
ATOM 738 O O . LEU A 1 95 ? 25.682 -8.674 -37.726 1.00 80.38 95 LEU A O 1
ATOM 742 N N . PRO A 1 96 ? 23.574 -8.874 -36.960 1.00 82.19 96 PRO A N 1
ATOM 743 C CA . PRO A 1 96 ? 22.988 -8.264 -38.144 1.00 82.19 96 PRO A CA 1
ATOM 744 C C . PRO A 1 96 ? 23.342 -6.773 -38.203 1.00 82.19 96 PRO A C 1
ATOM 746 O O . PRO A 1 96 ? 23.614 -6.131 -37.190 1.00 82.19 96 PRO A O 1
ATOM 749 N N . ARG A 1 97 ? 23.330 -6.195 -39.406 1.00 83.25 97 ARG A N 1
ATOM 750 C CA . ARG A 1 97 ? 23.536 -4.753 -39.577 1.00 83.25 97 ARG A CA 1
ATOM 751 C C . ARG A 1 97 ? 22.345 -3.988 -38.989 1.00 83.25 97 ARG A C 1
ATOM 753 O O . ARG A 1 97 ? 21.197 -4.378 -39.191 1.00 83.25 97 ARG A O 1
ATOM 760 N N . LEU A 1 98 ? 22.623 -2.889 -38.289 1.00 86.69 98 LEU A N 1
ATOM 761 C CA . LEU A 1 98 ? 21.577 -1.975 -37.830 1.00 86.69 98 LEU A CA 1
ATOM 762 C C . LEU A 1 98 ? 20.856 -1.327 -39.023 1.00 86.69 98 LEU A C 1
ATOM 764 O O . LEU A 1 98 ? 21.513 -1.019 -40.020 1.00 86.69 98 LEU A O 1
ATOM 768 N N . PRO A 1 99 ? 19.538 -1.081 -38.931 1.00 87.94 99 PRO A N 1
ATOM 769 C CA . PRO A 1 99 ? 18.824 -0.344 -39.965 1.00 87.94 99 PRO A CA 1
ATOM 770 C C . PRO A 1 99 ? 19.417 1.056 -40.184 1.00 87.94 99 PRO A C 1
ATOM 772 O O . PRO A 1 99 ? 19.797 1.730 -39.229 1.00 87.94 99 PRO A O 1
ATOM 775 N N . ASP A 1 100 ? 19.452 1.520 -41.436 1.00 86.81 100 ASP A N 1
ATOM 776 C CA . ASP A 1 100 ? 20.131 2.775 -41.806 1.00 86.81 100 ASP A CA 1
ATOM 777 C C . ASP A 1 100 ? 19.485 4.037 -41.203 1.00 86.81 100 ASP A C 1
ATOM 779 O O . ASP A 1 100 ? 20.131 5.077 -41.106 1.00 86.81 100 ASP A O 1
ATOM 783 N N . TYR A 1 101 ? 18.222 3.949 -40.775 1.00 86.62 101 TYR A N 1
ATOM 784 C CA . TYR A 1 101 ? 17.501 5.038 -40.108 1.00 86.62 101 TYR A CA 1
ATOM 785 C C . TYR A 1 101 ? 17.835 5.175 -38.611 1.00 86.62 101 TYR A C 1
ATOM 787 O O . TYR A 1 101 ? 17.329 6.086 -37.955 1.00 86.62 101 TYR A O 1
ATOM 795 N N . VAL A 1 102 ? 18.637 4.263 -38.046 1.00 88.50 102 VAL A N 1
ATOM 796 C CA . VAL A 1 102 ? 19.038 4.301 -36.634 1.00 88.50 102 VAL A CA 1
ATOM 797 C C . VAL A 1 102 ? 20.246 5.219 -36.480 1.00 88.50 102 VAL A C 1
ATOM 799 O O . VAL A 1 102 ? 21.396 4.811 -36.639 1.00 88.50 102 VAL A O 1
ATOM 802 N N . ASP A 1 103 ? 19.971 6.472 -36.146 1.00 88.50 103 ASP A N 1
ATOM 803 C CA . ASP A 1 103 ? 20.963 7.514 -35.896 1.00 88.50 103 ASP A CA 1
ATOM 804 C C . ASP A 1 103 ? 20.803 8.122 -34.480 1.00 88.50 103 ASP A C 1
ATOM 806 O O . ASP A 1 103 ? 19.879 7.770 -33.736 1.00 88.50 103 ASP A O 1
ATOM 810 N N . PRO A 1 104 ? 21.709 9.013 -34.034 1.00 87.44 104 PRO A N 1
ATOM 811 C CA . PRO A 1 104 ? 21.577 9.656 -32.726 1.00 87.44 104 PRO A CA 1
ATOM 812 C C . PRO A 1 104 ? 20.271 10.451 -32.541 1.00 87.44 104 PRO A C 1
ATOM 814 O O . PRO A 1 104 ? 19.759 10.531 -31.422 1.00 87.44 104 PRO A O 1
ATOM 817 N N . ASP A 1 105 ? 19.706 11.014 -33.610 1.00 89.25 105 ASP A N 1
ATOM 818 C CA . ASP A 1 105 ? 18.456 11.779 -33.549 1.00 89.25 105 ASP A CA 1
ATOM 819 C C . ASP A 1 105 ? 17.227 10.866 -33.426 1.00 89.25 105 ASP A C 1
ATOM 821 O O . ASP A 1 105 ? 16.243 11.216 -32.770 1.00 89.25 105 ASP A O 1
ATOM 825 N N . TYR A 1 106 ? 17.271 9.665 -34.002 1.00 89.94 106 TYR A N 1
ATOM 826 C CA . TYR A 1 106 ? 16.323 8.584 -33.754 1.00 89.94 106 TYR A CA 1
ATOM 827 C C . TYR A 1 106 ? 16.340 8.191 -32.277 1.00 89.94 106 TYR A C 1
ATOM 829 O O . TYR A 1 106 ? 15.288 8.190 -31.641 1.00 89.94 106 TYR A O 1
ATOM 837 N N . VAL A 1 107 ? 17.522 7.952 -31.695 1.00 89.94 107 VAL A N 1
ATOM 838 C CA . VAL A 1 107 ? 17.641 7.574 -30.275 1.00 89.94 107 VAL A CA 1
ATOM 839 C C . VAL A 1 107 ? 17.068 8.655 -29.354 1.00 89.94 107 VAL A C 1
ATOM 841 O O . VAL A 1 107 ? 16.301 8.331 -28.452 1.00 89.94 107 VAL A O 1
ATOM 844 N N . ARG A 1 108 ? 17.343 9.940 -29.614 1.00 90.06 108 ARG A N 1
ATOM 845 C CA . ARG A 1 108 ? 16.766 11.062 -28.842 1.00 90.06 108 ARG A CA 1
ATOM 846 C C . ARG A 1 108 ? 15.240 11.141 -28.935 1.00 90.06 108 ARG A C 1
ATOM 848 O O . ARG A 1 108 ? 14.566 11.439 -27.946 1.00 90.06 108 ARG A O 1
ATOM 855 N N . ARG A 1 109 ? 14.675 10.874 -30.116 1.00 90.56 109 ARG A N 1
ATOM 856 C CA . ARG A 1 109 ? 13.215 10.808 -30.303 1.00 90.56 109 ARG A CA 1
ATOM 857 C C . ARG A 1 109 ? 12.616 9.647 -29.517 1.00 90.56 109 ARG A C 1
ATOM 859 O O . ARG A 1 109 ? 11.654 9.848 -28.780 1.00 90.56 109 ARG A O 1
ATOM 866 N N . MET A 1 110 ? 13.227 8.469 -29.609 1.00 90.88 110 MET A N 1
ATOM 867 C CA . MET A 1 110 ? 12.811 7.293 -28.848 1.00 90.88 110 MET A CA 1
ATOM 868 C C . MET A 1 110 ? 12.931 7.512 -27.337 1.00 90.88 110 MET A C 1
ATOM 870 O O . MET A 1 110 ? 12.061 7.079 -26.595 1.00 90.88 110 MET A O 1
ATOM 874 N N . GLU A 1 111 ? 13.954 8.229 -26.871 1.00 92.06 111 GLU A N 1
ATOM 875 C CA . GLU A 1 111 ? 14.102 8.606 -25.462 1.00 92.06 111 GLU A CA 1
ATOM 876 C C . GLU A 1 111 ? 12.920 9.454 -24.979 1.00 92.06 111 GLU A C 1
ATOM 878 O O . GLU A 1 111 ? 12.330 9.173 -23.939 1.00 92.06 111 GLU A O 1
ATOM 883 N N . THR A 1 112 ? 12.503 10.438 -25.778 1.00 91.88 112 THR A N 1
ATOM 884 C CA . THR A 1 112 ? 11.340 11.287 -25.468 1.00 91.88 112 THR A CA 1
ATOM 885 C C . THR A 1 112 ? 10.044 10.469 -25.387 1.00 91.88 112 THR A C 1
ATOM 887 O O . THR A 1 112 ? 9.224 10.670 -24.482 1.00 91.88 112 THR A O 1
ATOM 890 N N . LEU A 1 113 ? 9.868 9.513 -26.305 1.00 91.06 113 LEU A N 1
ATOM 891 C CA . LEU A 1 113 ? 8.739 8.580 -26.288 1.00 91.06 113 LEU A CA 1
ATOM 892 C C . LEU A 1 113 ? 8.796 7.649 -25.070 1.00 91.06 113 LEU A C 1
ATOM 894 O O . LEU A 1 113 ? 7.773 7.449 -24.417 1.00 91.06 113 LEU A O 1
ATOM 898 N N . PHE A 1 114 ? 9.982 7.160 -24.700 1.00 92.06 114 PHE A N 1
ATOM 899 C CA . PHE A 1 114 ? 10.169 6.295 -23.536 1.00 92.06 114 PHE A CA 1
ATOM 900 C C . PHE A 1 114 ? 9.859 7.010 -22.224 1.00 92.06 114 PHE A C 1
ATOM 902 O O . PHE A 1 114 ? 9.146 6.475 -21.380 1.00 92.06 114 PHE A O 1
ATOM 909 N N . LEU A 1 115 ? 10.323 8.250 -22.063 1.00 92.94 115 LEU A N 1
ATOM 910 C CA . LEU A 1 115 ? 9.983 9.072 -20.902 1.00 92.94 115 LEU A CA 1
ATOM 911 C C . LEU A 1 115 ? 8.470 9.315 -20.816 1.00 92.94 115 LEU A C 1
ATOM 913 O O . LEU A 1 115 ? 7.878 9.205 -19.743 1.00 92.94 115 LEU A O 1
ATOM 917 N N . SER A 1 116 ? 7.825 9.573 -21.957 1.00 91.88 116 SER A N 1
ATOM 918 C CA . SER A 1 116 ? 6.367 9.720 -22.038 1.00 91.88 116 SER A CA 1
ATOM 919 C C . SER A 1 116 ? 5.629 8.428 -21.678 1.00 91.88 116 SER A C 1
ATOM 921 O O . SER A 1 116 ? 4.606 8.476 -20.995 1.00 91.88 116 SER A O 1
ATOM 923 N N . PHE A 1 117 ? 6.157 7.277 -22.094 1.00 92.44 117 PHE A N 1
ATOM 924 C CA . PHE A 1 117 ? 5.664 5.956 -21.715 1.00 92.44 117 PHE A CA 1
ATOM 925 C C . PHE A 1 117 ? 5.786 5.718 -20.203 1.00 92.44 117 PHE A C 1
ATOM 927 O O . PHE A 1 117 ? 4.802 5.328 -19.572 1.00 92.44 117 PHE A O 1
ATOM 934 N N . LEU A 1 118 ? 6.942 6.020 -19.600 1.00 93.25 118 LEU A N 1
ATOM 935 C CA . LEU A 1 118 ? 7.150 5.874 -18.158 1.00 93.25 118 LEU A CA 1
ATOM 936 C C . LEU A 1 118 ? 6.189 6.754 -17.356 1.00 93.25 118 LEU A C 1
ATOM 938 O O . LEU A 1 118 ? 5.576 6.263 -16.418 1.00 93.25 118 LEU A O 1
ATOM 942 N N . MET A 1 119 ? 5.961 8.008 -17.749 1.00 92.88 119 MET A N 1
ATOM 943 C CA . MET A 1 119 ? 4.984 8.864 -17.057 1.00 92.88 119 MET A CA 1
ATOM 944 C C . MET A 1 119 ? 3.552 8.303 -17.077 1.00 92.88 119 MET A C 1
ATOM 946 O O . MET A 1 119 ? 2.773 8.587 -16.171 1.00 92.88 119 MET A O 1
ATOM 950 N N . ARG A 1 120 ? 3.184 7.523 -18.102 1.00 91.19 120 ARG A N 1
ATOM 951 C CA . ARG A 1 120 ? 1.834 6.953 -18.250 1.00 91.19 120 ARG A CA 1
ATOM 952 C C . ARG A 1 120 ? 1.675 5.606 -17.555 1.00 91.19 120 ARG A C 1
ATOM 954 O O . ARG A 1 120 ? 0.617 5.333 -16.997 1.00 91.19 120 ARG A O 1
ATOM 961 N N . HIS A 1 121 ? 2.695 4.755 -17.632 1.00 90.38 121 HIS A N 1
ATOM 962 C CA . HIS A 1 121 ? 2.591 3.348 -17.236 1.00 90.38 121 HIS A CA 1
ATOM 963 C C . HIS A 1 121 ? 3.408 2.989 -15.997 1.00 90.38 121 HIS A C 1
ATOM 965 O O . HIS A 1 121 ? 3.133 1.962 -15.378 1.00 90.38 121 HIS A O 1
ATOM 971 N N . PHE A 1 122 ? 4.386 3.810 -15.612 1.00 91.62 122 PHE A N 1
ATOM 972 C CA . PHE A 1 122 ? 5.107 3.618 -14.364 1.00 91.62 122 PHE A CA 1
ATOM 973 C C . PHE A 1 122 ? 4.318 4.247 -13.218 1.00 91.62 122 PHE A C 1
ATOM 975 O O . PHE A 1 122 ? 3.931 5.417 -13.254 1.00 91.62 122 PHE A O 1
ATOM 982 N N . GLY A 1 123 ? 4.080 3.454 -12.185 1.00 90.50 123 GLY A N 1
ATOM 983 C CA . GLY A 1 123 ? 3.428 3.894 -10.968 1.00 90.50 123 GLY A CA 1
ATOM 984 C C . GLY A 1 123 ? 3.803 2.957 -9.838 1.00 90.50 123 GLY A C 1
ATOM 985 O O . GLY A 1 123 ? 3.904 1.745 -10.042 1.00 90.50 123 GLY 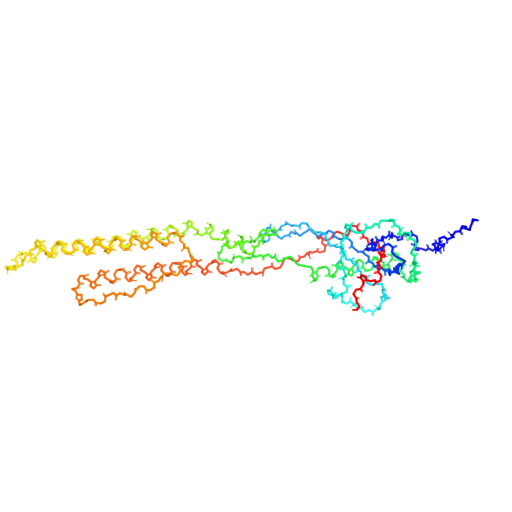A O 1
ATOM 986 N N . VAL A 1 124 ? 4.043 3.517 -8.658 1.00 91.00 124 VAL A N 1
ATOM 987 C CA . VAL A 1 124 ? 4.310 2.720 -7.462 1.00 91.00 124 VAL A CA 1
ATOM 988 C C . VAL A 1 124 ? 3.074 2.746 -6.573 1.00 91.00 124 VAL A C 1
ATOM 990 O O . VAL A 1 124 ? 2.611 3.837 -6.222 1.00 91.00 124 VAL A O 1
ATOM 993 N N . PRO A 1 125 ? 2.514 1.575 -6.230 1.00 91.38 125 PRO A N 1
ATOM 994 C CA . PRO A 1 125 ? 1.381 1.515 -5.331 1.00 91.38 125 PRO A CA 1
ATOM 995 C C . PRO A 1 125 ? 1.820 1.813 -3.898 1.00 91.38 125 PRO A C 1
ATOM 997 O O . PRO A 1 125 ? 2.840 1.319 -3.416 1.00 91.38 125 PRO A O 1
ATOM 1000 N N . VAL A 1 126 ? 1.029 2.636 -3.226 1.00 92.94 126 VAL A N 1
ATOM 1001 C CA . VAL A 1 126 ? 1.193 3.049 -1.834 1.00 92.94 126 VAL A CA 1
ATOM 1002 C C . VAL A 1 126 ? -0.145 2.828 -1.146 1.00 92.94 126 VAL A C 1
ATOM 1004 O O . VAL A 1 126 ? -1.181 3.276 -1.635 1.00 92.94 126 VAL A O 1
ATOM 1007 N N . PHE A 1 127 ? -0.156 2.157 -0.000 1.00 94.69 127 PHE A N 1
ATOM 1008 C CA . PHE A 1 127 ? -1.387 1.979 0.763 1.00 94.69 127 PHE A CA 1
ATOM 1009 C C . PHE A 1 127 ? -1.715 3.254 1.533 1.00 94.69 127 PHE A C 1
ATOM 1011 O O . PHE A 1 127 ? -0.829 3.929 2.061 1.00 94.69 127 PHE A O 1
ATOM 1018 N N . ARG A 1 128 ? -2.999 3.590 1.618 1.00 94.50 128 ARG A N 1
ATOM 1019 C CA . ARG A 1 128 ? -3.492 4.754 2.348 1.00 94.50 128 ARG A CA 1
ATOM 1020 C C . ARG A 1 128 ? -4.628 4.345 3.266 1.00 94.50 128 ARG A C 1
ATOM 1022 O O . ARG A 1 128 ? -5.625 3.822 2.794 1.00 94.50 128 ARG A O 1
ATOM 1029 N N . ASN A 1 129 ? -4.522 4.688 4.545 1.00 94.38 129 ASN A N 1
ATOM 1030 C CA . ASN A 1 129 ? -5.632 4.605 5.487 1.00 94.38 129 ASN A CA 1
ATOM 1031 C C . ASN A 1 129 ? -6.284 5.990 5.641 1.00 94.38 129 ASN A C 1
ATOM 1033 O O . ASN A 1 129 ? -5.623 6.951 6.056 1.00 94.38 129 ASN A O 1
ATOM 1037 N N . PHE A 1 130 ? -7.566 6.120 5.290 1.00 90.00 130 PHE A N 1
ATOM 1038 C CA . PHE A 1 130 ? -8.263 7.414 5.321 1.00 90.00 130 PHE A CA 1
ATOM 1039 C C . PHE A 1 130 ? -8.594 7.887 6.731 1.00 90.00 130 PHE A C 1
ATOM 1041 O O . PHE A 1 130 ? -8.442 9.080 7.010 1.00 90.00 130 PHE A O 1
ATOM 1048 N N . ALA A 1 131 ? -9.012 6.972 7.608 1.00 89.56 131 ALA A N 1
ATOM 1049 C CA . ALA A 1 131 ? -9.364 7.288 8.988 1.00 89.56 131 ALA A CA 1
ATOM 1050 C C . ALA A 1 131 ? -8.156 7.842 9.760 1.00 89.56 131 ALA A C 1
ATOM 1052 O O . ALA A 1 131 ? -8.255 8.866 10.436 1.00 89.56 131 ALA A O 1
ATOM 1053 N N . LEU A 1 132 ? -6.991 7.217 9.577 1.00 90.06 132 LEU A N 1
ATOM 1054 C CA . LEU A 1 132 ? -5.733 7.589 10.226 1.00 90.06 132 LEU A CA 1
ATOM 1055 C C . LEU A 1 132 ? -4.932 8.650 9.464 1.00 90.06 132 LEU A C 1
ATOM 1057 O O . LEU A 1 132 ? -3.933 9.146 9.982 1.00 90.06 132 LEU A O 1
ATOM 1061 N N . LYS A 1 133 ? -5.343 8.993 8.234 1.00 91.12 133 LYS A N 1
ATOM 1062 C CA . LYS A 1 133 ? -4.593 9.861 7.303 1.00 91.12 133 LYS A CA 1
ATOM 1063 C C . LYS A 1 133 ? -3.136 9.408 7.138 1.00 91.12 133 LYS A C 1
ATOM 1065 O O . LYS A 1 133 ? -2.222 10.228 7.072 1.00 91.12 133 LYS A O 1
ATOM 1070 N N . LEU A 1 134 ? -2.940 8.095 7.077 1.00 92.44 134 LEU A N 1
ATOM 1071 C CA . LEU A 1 134 ? -1.632 7.452 7.055 1.00 92.44 134 LEU A CA 1
ATOM 1072 C C . LEU A 1 134 ? -1.347 6.878 5.669 1.00 92.44 134 LEU A C 1
ATOM 1074 O O . LEU A 1 134 ? -2.256 6.370 5.014 1.00 92.44 134 LEU A O 1
ATOM 1078 N N . TYR A 1 135 ? -0.084 6.917 5.258 1.00 93.62 135 TYR A N 1
ATOM 1079 C CA . TYR A 1 135 ? 0.399 6.295 4.026 1.00 93.62 135 TYR A CA 1
ATOM 1080 C C . TYR A 1 135 ? 1.442 5.224 4.337 1.00 93.62 135 TYR A C 1
ATOM 1082 O O . TYR A 1 135 ? 2.102 5.279 5.387 1.00 93.62 135 TYR A O 1
ATOM 1090 N N . SER A 1 136 ? 1.576 4.246 3.445 1.00 93.44 136 SER A N 1
ATOM 1091 C CA . SER A 1 136 ? 2.594 3.210 3.551 1.00 93.44 136 SER A CA 1
ATOM 1092 C C . SER A 1 136 ? 3.985 3.743 3.232 1.00 93.44 136 SER A C 1
ATOM 1094 O O . SER A 1 136 ? 4.160 4.739 2.528 1.00 93.44 136 SER A O 1
ATOM 1096 N N . ARG A 1 137 ? 4.994 3.072 3.777 1.00 91.12 137 ARG A N 1
ATOM 1097 C CA . ARG A 1 137 ? 6.401 3.317 3.462 1.00 91.12 137 ARG A CA 1
ATOM 1098 C C . ARG A 1 137 ? 6.786 2.620 2.148 1.00 91.12 137 ARG A C 1
ATOM 1100 O O . ARG A 1 137 ? 6.097 1.684 1.732 1.00 91.12 137 ARG A O 1
ATOM 1107 N N . PRO A 1 138 ? 7.894 3.032 1.505 1.00 87.94 138 PRO A N 1
ATOM 1108 C CA . PRO A 1 138 ? 8.445 2.321 0.354 1.00 87.94 138 PRO A CA 1
ATOM 1109 C C . PRO A 1 138 ? 8.696 0.843 0.667 1.00 87.94 138 PRO A C 1
ATOM 1111 O O . PRO A 1 138 ? 9.352 0.521 1.656 1.00 87.94 138 PRO A O 1
ATOM 1114 N N . GLY A 1 139 ? 8.141 -0.048 -0.159 1.00 85.62 139 GLY A N 1
ATOM 1115 C CA . GLY A 1 139 ? 8.286 -1.502 -0.014 1.00 85.62 139 GLY A CA 1
ATOM 1116 C C . GLY A 1 139 ? 7.531 -2.139 1.160 1.00 85.62 139 GLY A C 1
ATOM 1117 O O . GLY A 1 139 ? 7.667 -3.341 1.370 1.00 85.62 139 GLY A O 1
ATOM 1118 N N . GLU A 1 140 ? 6.742 -1.376 1.921 1.00 91.25 140 GLU A N 1
ATOM 1119 C CA . GLU A 1 140 ? 5.928 -1.914 3.017 1.00 91.25 140 GLU A CA 1
ATOM 1120 C C . GLU A 1 140 ? 4.814 -2.809 2.460 1.00 91.25 140 GLU A C 1
ATOM 1122 O O . GLU A 1 140 ? 4.096 -2.422 1.534 1.00 91.25 140 GLU A O 1
ATOM 1127 N N . THR A 1 141 ? 4.656 -4.009 3.021 1.00 92.81 141 THR A N 1
ATOM 1128 C CA . THR A 1 141 ? 3.571 -4.905 2.613 1.00 92.81 141 THR A CA 1
ATOM 1129 C C . THR A 1 141 ? 2.233 -4.432 3.185 1.00 92.81 141 THR A C 1
ATOM 1131 O O . THR A 1 141 ? 2.182 -3.716 4.187 1.00 92.81 141 THR A O 1
ATOM 1134 N N . LEU A 1 142 ? 1.116 -4.870 2.592 1.00 90.44 142 LEU A N 1
ATOM 1135 C CA . LEU A 1 142 ? -0.218 -4.571 3.128 1.00 90.44 142 LEU A CA 1
ATOM 1136 C C . LEU A 1 142 ? -0.373 -5.058 4.581 1.00 90.44 142 LEU A C 1
ATOM 1138 O O . LEU A 1 142 ? -1.016 -4.393 5.392 1.00 90.44 142 LEU A O 1
ATOM 1142 N N . GLY A 1 143 ? 0.230 -6.205 4.911 1.00 89.44 143 GLY A N 1
ATOM 1143 C CA . GLY A 1 143 ? 0.217 -6.769 6.260 1.00 89.44 143 GLY A CA 1
ATOM 1144 C C . GLY A 1 143 ? 0.947 -5.881 7.264 1.00 89.44 143 GLY A C 1
ATOM 1145 O O . GLY A 1 143 ? 0.377 -5.544 8.301 1.00 89.44 143 GLY A O 1
ATOM 1146 N N . ASP A 1 144 ? 2.157 -5.436 6.920 1.00 92.81 144 ASP A N 1
ATOM 1147 C CA . ASP A 1 144 ? 2.954 -4.541 7.769 1.00 92.81 144 ASP A CA 1
ATOM 1148 C C . ASP A 1 144 ? 2.256 -3.188 7.957 1.00 92.81 144 ASP A C 1
ATOM 1150 O O . ASP A 1 144 ? 2.151 -2.679 9.075 1.00 92.81 144 ASP A O 1
ATOM 1154 N N . PHE A 1 145 ? 1.682 -2.641 6.879 1.00 93.75 145 PHE A N 1
ATOM 1155 C CA . PHE A 1 145 ? 0.922 -1.396 6.937 1.00 93.75 145 PHE A CA 1
ATOM 1156 C C . PHE A 1 145 ? -0.302 -1.514 7.853 1.00 93.75 145 PHE A C 1
ATOM 1158 O O . PHE A 1 145 ? -0.566 -0.626 8.669 1.00 93.75 145 PHE A O 1
ATOM 1165 N N . LYS A 1 146 ? -1.035 -2.630 7.761 1.00 90.81 146 LYS A N 1
ATOM 1166 C CA . LYS A 1 146 ? -2.182 -2.916 8.628 1.00 90.81 146 LYS A CA 1
ATOM 1167 C C . LYS A 1 146 ? -1.757 -3.067 10.091 1.00 90.81 146 LYS A C 1
ATOM 1169 O O . LYS A 1 146 ? -2.427 -2.516 10.963 1.00 90.81 146 LYS A O 1
ATOM 1174 N N . ALA A 1 147 ? -0.646 -3.751 10.362 1.00 90.12 147 ALA A N 1
ATOM 1175 C CA . ALA A 1 147 ? -0.096 -3.886 11.711 1.00 90.12 147 ALA A CA 1
ATOM 1176 C C . ALA A 1 147 ? 0.249 -2.516 12.312 1.00 90.12 147 ALA A C 1
ATOM 1178 O O . ALA A 1 147 ? -0.172 -2.203 13.423 1.00 90.12 147 ALA A O 1
ATOM 1179 N N . ARG A 1 148 ? 0.891 -1.640 11.535 1.00 91.06 148 ARG A N 1
ATOM 1180 C CA . ARG A 1 148 ? 1.189 -0.267 11.958 1.00 91.06 148 ARG A CA 1
ATOM 1181 C C . ARG A 1 148 ? -0.068 0.571 12.213 1.00 91.06 148 ARG A C 1
ATOM 1183 O O . ARG A 1 148 ? -0.092 1.386 13.133 1.00 91.06 148 ARG A O 1
ATOM 1190 N N . CYS A 1 149 ? -1.127 0.377 11.424 1.00 91.56 149 CYS A N 1
ATOM 1191 C CA . CYS A 1 149 ? -2.424 1.008 11.688 1.00 91.56 149 CYS A CA 1
ATOM 1192 C C . CYS A 1 149 ? -3.031 0.521 13.015 1.00 91.56 149 CYS A C 1
ATOM 1194 O O . CYS A 1 149 ? -3.547 1.332 13.782 1.00 91.56 149 CYS A O 1
ATOM 1196 N N . LEU A 1 150 ? -2.941 -0.782 13.304 1.00 89.00 150 LEU A N 1
ATOM 1197 C CA . LEU A 1 150 ? -3.414 -1.371 14.561 1.00 89.00 150 LEU A CA 1
ATOM 1198 C C . LEU A 1 150 ? -2.629 -0.852 15.769 1.00 89.00 150 LEU A C 1
ATOM 1200 O O . LEU A 1 150 ? -3.234 -0.502 16.779 1.00 89.00 150 LEU A O 1
ATOM 1204 N N . GLU A 1 151 ? -1.306 -0.739 15.659 1.00 89.81 151 GLU A N 1
ATOM 1205 C CA . GLU A 1 151 ? -0.464 -0.166 16.715 1.00 89.81 151 GLU A CA 1
ATOM 1206 C C . GLU A 1 151 ? -0.893 1.263 17.068 1.00 89.81 151 GLU A C 1
ATOM 1208 O O . GLU A 1 151 ? -1.058 1.581 18.245 1.00 89.81 151 GLU A O 1
ATOM 1213 N N . LEU A 1 152 ? -1.160 2.110 16.068 1.00 90.38 152 LEU A N 1
ATOM 1214 C CA . LEU A 1 152 ? -1.623 3.486 16.293 1.00 90.38 152 LEU A CA 1
ATOM 1215 C C . LEU A 1 152 ? -3.008 3.562 16.946 1.00 90.38 152 LEU A C 1
ATOM 1217 O O . LEU A 1 152 ? -3.288 4.506 17.686 1.00 90.38 152 LEU A O 1
ATOM 1221 N N . LEU A 1 153 ? -3.872 2.586 16.670 1.00 89.50 153 LEU A N 1
ATOM 1222 C CA . LEU A 1 153 ? -5.222 2.518 17.224 1.00 89.50 153 LEU A CA 1
ATOM 1223 C C . LEU A 1 153 ? -5.286 1.842 18.595 1.00 89.50 153 LEU A C 1
ATOM 1225 O O . LEU A 1 153 ? -6.274 2.034 19.299 1.00 89.50 153 LEU A O 1
ATOM 1229 N N . SER A 1 154 ? -4.243 1.114 18.998 1.00 87.25 154 SER A N 1
ATOM 1230 C CA . SER A 1 154 ? -4.211 0.369 20.262 1.00 87.25 154 SER A CA 1
ATOM 1231 C C . SER A 1 154 ? -4.421 1.258 21.494 1.00 87.25 154 SER A C 1
ATOM 1233 O O . SER A 1 154 ? -5.229 0.933 22.360 1.00 87.25 154 SER A O 1
ATOM 1235 N N . GLU A 1 155 ? -3.756 2.412 21.551 1.00 89.38 155 GLU A N 1
ATOM 1236 C CA . GLU A 1 155 ? -3.844 3.340 22.684 1.00 89.38 155 GLU A CA 1
ATOM 1237 C C . GLU A 1 155 ? -5.199 4.071 22.775 1.00 89.38 155 GLU A C 1
ATOM 1239 O O . GLU A 1 155 ? -5.788 4.105 23.858 1.00 89.38 155 GLU A O 1
ATOM 1244 N N . PRO A 1 156 ? -5.753 4.646 21.686 1.00 90.88 156 PRO A N 1
ATOM 1245 C CA . PRO A 1 156 ? -7.130 5.140 21.691 1.00 90.88 156 PRO A CA 1
ATOM 1246 C C . PRO A 1 156 ? -8.144 4.057 22.075 1.00 90.88 156 PRO A C 1
ATOM 1248 O O . PRO A 1 156 ? -9.007 4.308 22.908 1.00 90.88 156 PRO A O 1
ATOM 1251 N N . PHE A 1 157 ? -7.999 2.851 21.521 1.00 89.06 157 PHE A N 1
ATOM 1252 C CA . PHE A 1 157 ? -8.899 1.736 21.793 1.00 89.06 157 PHE A CA 1
ATOM 1253 C C . PHE A 1 157 ? -8.906 1.348 23.274 1.00 89.06 157 PHE A C 1
ATOM 1255 O O . PHE A 1 157 ? -9.975 1.261 23.873 1.00 89.06 157 PHE A O 1
ATOM 1262 N N . ARG A 1 158 ? -7.725 1.185 23.888 1.00 88.56 158 ARG A N 1
ATOM 1263 C CA . ARG A 1 158 ? -7.590 0.913 25.329 1.00 88.56 158 ARG A CA 1
ATOM 1264 C C . ARG A 1 158 ? -8.269 1.974 26.180 1.00 88.56 158 ARG A C 1
ATOM 1266 O O . ARG A 1 158 ? -9.015 1.648 27.092 1.00 88.56 158 ARG A O 1
ATOM 1273 N N . ARG A 1 159 ? -8.054 3.247 25.854 1.00 91.56 159 ARG A N 1
ATOM 1274 C CA . ARG A 1 159 ? -8.645 4.366 26.594 1.00 91.56 159 ARG A CA 1
ATOM 1275 C C . ARG A 1 159 ? -10.170 4.353 26.544 1.00 91.56 159 ARG A C 1
ATOM 1277 O O . ARG A 1 159 ? -10.815 4.576 27.568 1.00 91.56 159 ARG A O 1
ATOM 1284 N N . ASP A 1 160 ? -10.736 4.105 25.369 1.00 92.38 160 ASP A N 1
ATOM 1285 C CA . ASP A 1 160 ? -12.186 4.054 25.186 1.00 92.38 160 ASP A CA 1
ATOM 1286 C C . ASP A 1 160 ? -12.784 2.818 25.875 1.00 92.38 160 ASP A C 1
ATOM 1288 O O . ASP A 1 160 ? -13.841 2.901 26.507 1.00 92.38 160 ASP A O 1
ATOM 1292 N N . LEU A 1 161 ? -12.063 1.695 25.838 1.00 89.88 161 LEU A N 1
ATOM 1293 C CA . LEU A 1 161 ? -12.401 0.462 26.542 1.00 89.88 161 LEU A CA 1
ATOM 1294 C C . LEU A 1 161 ? -12.382 0.657 28.069 1.00 89.88 161 LEU A C 1
ATOM 1296 O O . LEU A 1 161 ? -13.347 0.290 28.739 1.00 89.88 161 LEU A O 1
ATOM 1300 N N . ASP A 1 162 ? -11.361 1.315 28.619 1.00 90.38 162 ASP A N 1
ATOM 1301 C CA . ASP A 1 162 ? -11.259 1.644 30.046 1.00 90.38 162 ASP A CA 1
ATOM 1302 C C . ASP A 1 162 ? -12.376 2.591 30.502 1.00 90.38 162 ASP A C 1
ATOM 1304 O O . ASP A 1 162 ? -12.987 2.397 31.558 1.00 90.38 162 ASP A O 1
ATOM 1308 N N . ALA A 1 163 ? -12.689 3.614 29.700 1.00 92.56 163 ALA A N 1
ATOM 1309 C CA . ALA A 1 163 ? -13.781 4.541 29.987 1.00 92.56 163 ALA A CA 1
ATOM 1310 C C . ALA A 1 163 ? -15.146 3.826 29.997 1.00 92.56 163 ALA A C 1
ATOM 1312 O O . ALA A 1 163 ? -16.005 4.090 30.853 1.00 92.56 163 ALA A O 1
ATOM 1313 N N . MET A 1 164 ? -15.341 2.882 29.074 1.00 91.50 164 MET A N 1
ATOM 1314 C CA . MET A 1 164 ? -16.520 2.024 29.031 1.00 91.50 164 MET A CA 1
ATOM 1315 C C . MET A 1 164 ? -16.586 1.111 30.262 1.00 91.50 164 MET A C 1
ATOM 1317 O O . MET A 1 164 ? -17.626 1.050 30.923 1.00 91.50 164 MET A O 1
ATOM 1321 N N . HIS A 1 165 ? -15.471 0.480 30.635 1.00 89.00 165 HIS A N 1
ATOM 1322 C CA . HIS A 1 165 ? -15.378 -0.376 31.815 1.00 89.00 165 HIS A CA 1
ATOM 1323 C C . HIS A 1 165 ? -15.753 0.383 33.096 1.00 89.00 165 HIS A C 1
ATOM 1325 O O . HIS A 1 165 ? -16.627 -0.059 33.846 1.00 89.00 165 HIS A O 1
ATOM 1331 N N . GLN A 1 166 ? -15.199 1.580 33.308 1.00 92.50 166 GLN A N 1
ATOM 1332 C CA . GLN A 1 166 ? -15.549 2.434 34.451 1.00 92.50 166 GLN A CA 1
ATOM 1333 C C . GLN A 1 166 ? -17.040 2.805 34.474 1.00 92.50 166 GLN A C 1
ATOM 1335 O O . GLN A 1 166 ? -17.663 2.856 35.540 1.00 92.50 166 GLN A O 1
ATOM 1340 N N . THR A 1 167 ? -17.641 3.032 33.303 1.00 93.69 167 THR A N 1
ATOM 1341 C CA . THR A 1 167 ? -19.072 3.339 33.185 1.00 93.69 167 THR A CA 1
ATOM 1342 C C . THR A 1 167 ? -19.934 2.164 33.647 1.00 93.69 167 THR A C 1
ATOM 1344 O O . THR A 1 167 ? -20.895 2.375 34.392 1.00 93.69 167 THR A O 1
ATOM 1347 N N . PHE A 1 168 ? -19.586 0.933 33.262 1.00 90.62 168 PHE A N 1
ATOM 1348 C CA . PHE A 1 168 ? -20.321 -0.265 33.675 1.00 90.62 168 PHE A CA 1
ATOM 1349 C C . PHE A 1 168 ? -20.090 -0.633 35.141 1.00 90.62 168 PHE A C 1
ATOM 1351 O O . PHE A 1 168 ? -21.058 -0.964 35.825 1.00 90.62 168 PHE A O 1
ATOM 1358 N N . LEU A 1 169 ? -18.874 -0.465 35.669 1.00 89.44 169 LEU A N 1
ATOM 1359 C CA . LEU A 1 169 ? -18.620 -0.611 37.106 1.00 89.44 169 LEU A CA 1
ATOM 1360 C C . LEU A 1 169 ? -19.486 0.352 37.925 1.00 89.44 169 LEU A C 1
ATOM 1362 O O . LEU A 1 169 ? -20.115 -0.052 38.900 1.00 89.44 169 LEU A O 1
ATOM 1366 N N . ARG A 1 170 ? -19.611 1.610 37.485 1.00 92.25 170 ARG A N 1
ATOM 1367 C CA . ARG A 1 170 ? -20.492 2.584 38.142 1.00 92.25 170 ARG A CA 1
ATOM 1368 C C . ARG A 1 170 ? -21.968 2.188 38.054 1.00 92.25 170 ARG A C 1
ATOM 1370 O O . ARG A 1 170 ? -22.694 2.379 39.024 1.00 92.25 170 ARG A O 1
ATOM 1377 N N . LYS A 1 171 ? -22.430 1.645 36.921 1.00 90.50 171 LYS A N 1
ATOM 1378 C CA . LYS A 1 171 ? -23.811 1.141 36.777 1.00 90.50 171 LYS A CA 1
ATOM 1379 C C . LYS A 1 171 ? -24.088 -0.026 37.731 1.00 90.50 171 LYS A C 1
ATOM 1381 O O . LYS A 1 171 ? -25.141 -0.047 38.366 1.00 90.50 171 LYS A O 1
ATOM 1386 N N . LEU A 1 172 ? -23.144 -0.961 37.856 1.00 88.00 172 LEU A N 1
ATOM 1387 C CA . LEU A 1 172 ? -23.241 -2.090 38.784 1.00 88.00 172 LEU A CA 1
ATOM 1388 C C . LEU A 1 172 ? -23.242 -1.622 40.244 1.00 88.00 172 LEU A C 1
ATOM 1390 O O . LEU A 1 172 ? -24.070 -2.090 41.023 1.00 88.00 172 LEU A O 1
ATOM 1394 N N . GLU A 1 173 ? -22.400 -0.651 40.604 1.00 88.38 173 GLU A N 1
ATOM 1395 C CA . GLU A 1 173 ? -22.378 -0.095 41.962 1.00 88.38 173 GLU A CA 1
ATOM 1396 C C . GLU A 1 173 ? -23.668 0.677 42.283 1.00 88.38 173 GLU A C 1
ATOM 1398 O O . GLU A 1 173 ? -24.263 0.483 43.337 1.00 88.38 173 GLU A O 1
ATOM 1403 N N . GLN A 1 174 ? -24.201 1.466 41.345 1.00 89.44 174 GLN A N 1
ATOM 1404 C CA . GLN A 1 174 ? -25.502 2.126 41.524 1.00 89.44 174 GLN A CA 1
ATOM 1405 C C . GLN A 1 174 ? -26.648 1.123 41.699 1.00 89.44 174 GLN A C 1
ATOM 1407 O O . GLN A 1 174 ? -27.577 1.364 42.473 1.00 89.44 174 GLN A O 1
ATOM 1412 N N . LEU A 1 175 ? -26.609 -0.001 40.977 1.00 87.38 175 LEU A N 1
ATOM 1413 C CA . LEU A 1 175 ? -27.576 -1.079 41.159 1.00 87.38 175 LEU A CA 1
ATOM 1414 C C . LEU A 1 175 ? -27.430 -1.700 42.555 1.00 87.38 175 LEU A C 1
ATOM 1416 O O . LEU A 1 175 ? -28.439 -1.925 43.223 1.00 87.38 175 LEU A O 1
ATOM 1420 N N . ARG A 1 176 ? -26.190 -1.906 43.015 1.00 83.81 176 ARG A N 1
ATOM 1421 C CA . ARG A 1 176 ? -25.875 -2.412 44.356 1.00 83.81 176 ARG A CA 1
ATOM 1422 C C . ARG A 1 176 ? -26.424 -1.501 45.449 1.00 83.81 176 ARG A C 1
ATOM 1424 O O . ARG A 1 176 ? -27.136 -1.973 46.332 1.00 83.81 176 ARG A O 1
ATOM 1431 N N . GLU A 1 177 ? -26.133 -0.204 45.374 1.00 85.94 177 GLU A N 1
ATOM 1432 C CA . GLU A 1 177 ? -26.589 0.802 46.338 1.00 85.94 177 GLU A CA 1
ATOM 1433 C C . GLU A 1 177 ? -28.119 0.867 46.398 1.00 85.94 177 GLU A C 1
ATOM 1435 O O . GLU A 1 177 ? -28.703 0.827 47.482 1.00 85.94 177 GLU A O 1
ATOM 1440 N N . ARG A 1 178 ? -28.794 0.892 45.238 1.00 84.06 178 ARG A N 1
ATOM 1441 C CA . ARG A 1 178 ? -30.266 0.871 45.179 1.00 84.06 178 ARG A CA 1
ATOM 1442 C C . ARG A 1 178 ? -30.849 -0.378 45.832 1.00 84.06 178 ARG A C 1
ATOM 1444 O O . ARG A 1 178 ? -31.874 -0.280 46.506 1.00 84.06 178 ARG A O 1
ATOM 1451 N N . TYR A 1 179 ? -30.206 -1.531 45.656 1.00 75.88 179 TYR A N 1
ATOM 1452 C CA . TYR A 1 179 ? -30.664 -2.775 46.266 1.00 75.88 179 TYR A CA 1
ATOM 1453 C C . TYR A 1 179 ? -30.425 -2.836 47.767 1.00 75.88 179 TYR A C 1
ATOM 1455 O O . TYR A 1 179 ? -31.329 -3.262 48.473 1.00 75.88 179 TYR A O 1
ATOM 1463 N N . LEU A 1 180 ? -29.284 -2.358 48.266 1.00 76.00 180 LEU A N 1
ATOM 1464 C CA . LEU A 1 180 ? -29.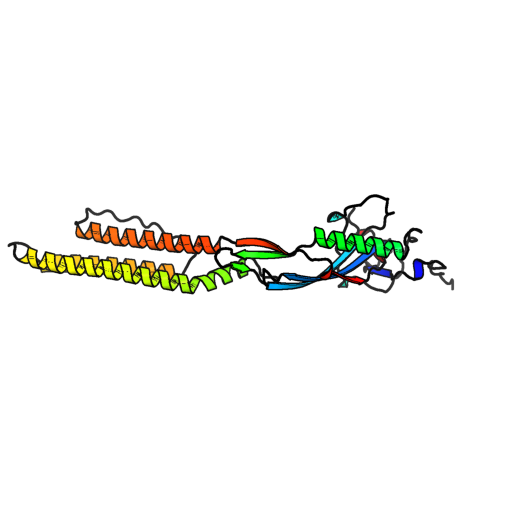021 -2.244 49.707 1.00 76.00 180 LEU A CA 1
ATOM 1465 C C . LEU A 1 180 ? -30.066 -1.363 50.410 1.00 76.00 180 LEU A C 1
ATOM 1467 O O . LEU A 1 180 ? -30.543 -1.696 51.494 1.00 76.00 180 LEU A O 1
ATOM 1471 N N . VAL A 1 181 ? -30.466 -0.259 49.773 1.00 77.88 181 VAL A N 1
ATOM 1472 C CA . VAL A 1 181 ? -31.527 0.623 50.285 1.00 77.88 181 VAL A CA 1
ATOM 1473 C C . VAL A 1 181 ? -32.895 -0.073 50.261 1.00 77.88 181 VAL A C 1
ATOM 1475 O O . VAL A 1 181 ? -33.676 0.066 51.203 1.00 77.88 181 VAL A O 1
ATOM 1478 N N . TRP A 1 182 ? -33.192 -0.846 49.213 1.00 70.88 182 TRP A N 1
ATOM 1479 C CA . TRP A 1 182 ? -34.461 -1.566 49.078 1.00 70.88 182 TRP A CA 1
ATOM 1480 C C . TRP A 1 182 ? -34.566 -2.775 50.023 1.00 70.88 182 TRP A C 1
ATOM 1482 O O . TRP A 1 182 ? -35.590 -2.936 50.687 1.00 70.88 182 TRP A O 1
ATOM 1492 N N . SER A 1 183 ? -33.510 -3.583 50.165 1.00 65.94 183 SER A N 1
ATOM 1493 C CA . SER A 1 183 ? -33.476 -4.740 51.072 1.00 65.94 183 SER A CA 1
ATOM 1494 C C 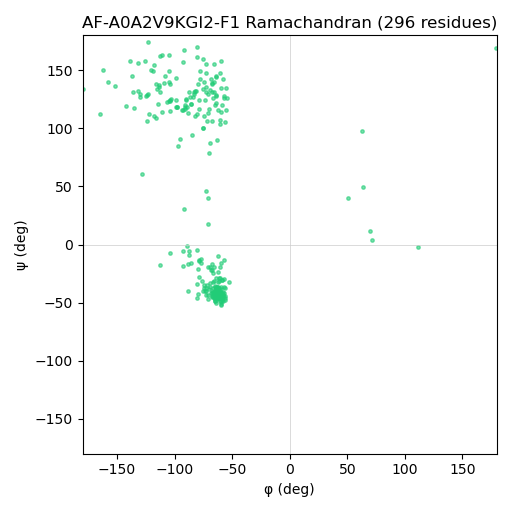. SER A 1 183 ? -33.545 -4.319 52.542 1.00 65.94 183 SER A C 1
ATOM 1496 O O . SER A 1 183 ? -34.273 -4.940 53.319 1.00 65.94 183 SER A O 1
ATOM 1498 N N . GLY A 1 184 ? -32.904 -3.202 52.908 1.00 63.78 184 GLY A N 1
ATOM 1499 C CA . GLY A 1 184 ? -33.028 -2.592 54.235 1.00 63.78 184 GLY A CA 1
ATO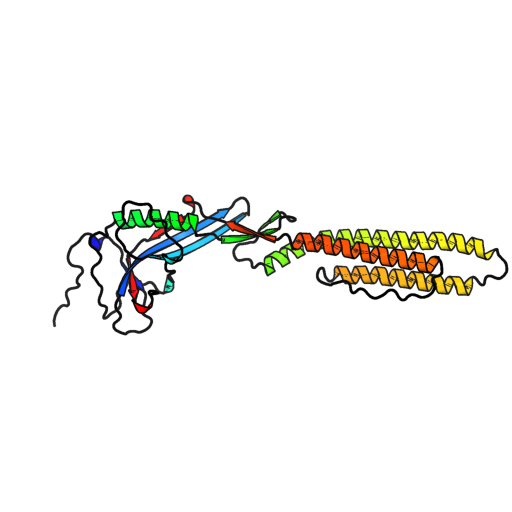M 1500 C C . GLY A 1 184 ? -34.457 -2.146 54.579 1.00 63.78 184 GLY A C 1
ATOM 1501 O O . GLY A 1 184 ? -34.847 -2.182 55.744 1.00 63.78 184 GLY A O 1
ATOM 1502 N N . GLY A 1 185 ? -35.265 -1.784 53.574 1.00 60.12 185 GLY A N 1
ATOM 1503 C CA . GLY A 1 185 ? -36.690 -1.472 53.736 1.00 60.12 185 GLY A CA 1
ATOM 1504 C C . GLY A 1 185 ? -37.598 -2.709 53.806 1.00 60.12 185 GLY A C 1
ATOM 1505 O O . GLY A 1 185 ? -38.587 -2.705 54.539 1.00 60.12 185 GLY A O 1
ATOM 1506 N N . VAL A 1 186 ? -37.262 -3.784 53.082 1.00 55.62 186 VAL A N 1
ATOM 1507 C CA . VAL A 1 186 ? -38.042 -5.039 53.032 1.00 55.62 186 VAL A CA 1
ATOM 1508 C C . VAL A 1 186 ? -37.811 -5.921 54.266 1.00 55.62 186 VAL A C 1
ATOM 1510 O O . VAL A 1 186 ? -38.734 -6.608 54.700 1.00 55.62 186 VAL A O 1
ATOM 1513 N N . ALA A 1 187 ? -36.643 -5.838 54.912 1.00 53.22 187 ALA A N 1
ATOM 1514 C CA . ALA A 1 187 ? -36.351 -6.532 56.174 1.00 53.22 187 ALA A CA 1
ATOM 1515 C C . ALA A 1 187 ? -37.296 -6.148 57.340 1.00 53.22 187 ALA A C 1
ATOM 1517 O O . ALA A 1 187 ? -37.379 -6.868 58.334 1.00 53.22 187 ALA A O 1
ATOM 1518 N N . ALA A 1 188 ? -38.047 -5.044 57.221 1.00 53.12 188 ALA A N 1
ATOM 1519 C CA . ALA A 1 188 ? -39.082 -4.647 58.178 1.00 53.12 188 ALA A CA 1
ATOM 1520 C C . ALA A 1 188 ? -40.396 -5.456 58.049 1.00 53.12 188 ALA A C 1
ATOM 1522 O O . ALA A 1 188 ? -41.254 -5.392 58.934 1.00 53.12 188 ALA A O 1
ATOM 1523 N N . VAL A 1 189 ? -40.573 -6.232 56.971 1.00 51.56 189 VAL A N 1
ATOM 1524 C CA . VAL A 1 189 ? -41.748 -7.084 56.737 1.00 51.56 189 VAL A CA 1
ATOM 1525 C C . VAL A 1 189 ? -41.491 -8.481 57.317 1.00 51.56 189 VAL A C 1
ATOM 1527 O O . VAL A 1 189 ? -40.555 -9.177 56.932 1.00 51.56 189 VAL A O 1
ATOM 1530 N N . LYS A 1 190 ? -42.325 -8.909 58.276 1.00 44.94 190 LYS A N 1
ATOM 1531 C CA . LYS A 1 190 ? -42.189 -10.202 58.974 1.00 44.94 190 LYS A CA 1
ATOM 1532 C C . LYS A 1 190 ? -42.191 -11.388 57.998 1.00 44.94 190 LYS A C 1
ATOM 1534 O O . LYS A 1 190 ? -43.163 -11.577 57.275 1.00 44.94 190 LYS A O 1
ATOM 1539 N N . GLY A 1 191 ? -41.160 -12.233 58.080 1.00 55.56 191 GLY A N 1
ATOM 1540 C CA . GLY A 1 191 ? -41.081 -13.528 57.386 1.00 55.56 191 GLY A CA 1
ATOM 1541 C C . GLY A 1 191 ? -40.045 -13.614 56.262 1.00 55.56 191 GLY A C 1
ATOM 1542 O O . GLY A 1 191 ? -39.890 -14.683 55.679 1.00 55.56 191 GLY A O 1
ATOM 1543 N N . PHE A 1 192 ? -39.328 -12.529 55.967 1.00 53.88 192 PHE A N 1
ATOM 1544 C CA . PHE A 1 192 ? -38.177 -12.553 55.066 1.00 53.88 192 PHE A CA 1
ATOM 1545 C C . PHE A 1 192 ? -36.931 -13.027 55.831 1.00 53.88 192 PHE A C 1
ATOM 1547 O O . PHE A 1 192 ? -36.682 -12.540 56.932 1.00 53.88 192 PHE A O 1
ATOM 1554 N N . ASP A 1 193 ? -36.173 -13.978 55.276 1.00 59.47 193 ASP A N 1
ATOM 1555 C CA . ASP A 1 193 ? -34.867 -14.402 55.801 1.00 59.47 193 ASP A CA 1
ATOM 1556 C C . ASP A 1 193 ? -33.760 -13.634 55.053 1.00 59.47 193 ASP A C 1
ATOM 1558 O O . ASP A 1 193 ? -33.331 -14.058 53.972 1.00 59.47 193 ASP A O 1
ATOM 1562 N N . PRO A 1 194 ? -33.332 -12.462 55.563 1.00 59.62 194 PRO A N 1
ATOM 1563 C CA . PRO A 1 194 ? -32.424 -11.567 54.850 1.00 59.62 194 PRO A CA 1
ATOM 1564 C C . PRO A 1 194 ? -31.051 -12.199 54.606 1.00 59.62 194 PRO A C 1
ATOM 1566 O O . PRO A 1 194 ? -30.420 -11.909 53.595 1.00 59.62 194 PRO A O 1
ATOM 1569 N N . ALA A 1 195 ? -30.605 -13.112 55.475 1.00 61.00 195 ALA A N 1
ATOM 1570 C CA . ALA A 1 195 ? -29.255 -13.667 55.421 1.00 61.00 195 ALA A CA 1
ATOM 1571 C C . ALA A 1 195 ? -29.025 -14.567 54.191 1.00 61.00 195 ALA A C 1
ATOM 1573 O O . ALA A 1 195 ? -27.987 -14.471 53.533 1.00 61.00 195 ALA A O 1
ATOM 1574 N N . ASN A 1 196 ? -30.001 -15.413 53.844 1.00 61.84 196 ASN A N 1
ATOM 1575 C CA . ASN A 1 196 ? -29.915 -16.285 52.667 1.00 61.84 196 ASN A CA 1
ATOM 1576 C C . ASN A 1 196 ? -30.111 -15.511 51.352 1.00 61.84 196 ASN A C 1
ATOM 1578 O O . ASN A 1 196 ? -29.470 -15.820 50.343 1.00 61.84 196 ASN A O 1
ATOM 1582 N N . TYR A 1 197 ? -30.970 -14.488 51.361 1.00 60.81 197 TYR A N 1
ATOM 1583 C CA . TYR A 1 197 ? -31.268 -13.693 50.170 1.00 60.81 197 TYR A CA 1
ATOM 1584 C C . TYR A 1 197 ? -30.127 -12.726 49.816 1.00 60.81 197 TYR A C 1
ATOM 1586 O O . TYR A 1 197 ? -29.751 -12.631 48.646 1.00 60.81 197 TYR A O 1
ATOM 1594 N N . ASP A 1 198 ? -29.507 -12.092 50.817 1.00 65.62 198 ASP A N 1
ATOM 1595 C CA . ASP A 1 198 ? -28.344 -11.221 50.614 1.00 65.62 198 ASP A CA 1
ATOM 1596 C C . ASP A 1 198 ? -27.139 -12.009 50.076 1.00 65.62 198 ASP A C 1
ATOM 1598 O O . ASP A 1 198 ? -26.471 -11.546 49.154 1.00 65.62 198 ASP A O 1
ATOM 1602 N N . SER A 1 199 ? -26.887 -13.233 50.559 1.00 72.75 199 SER A N 1
ATOM 1603 C CA . SER A 1 199 ? -25.766 -14.064 50.085 1.00 72.75 199 SER A CA 1
ATOM 1604 C C . SER A 1 199 ? -25.918 -14.509 48.619 1.00 72.75 199 SER A C 1
ATOM 1606 O O . SER A 1 199 ? -24.972 -14.426 47.823 1.00 72.75 199 SER A O 1
ATOM 1608 N N . SER A 1 200 ? -27.125 -14.925 48.212 1.00 72.56 200 SER A N 1
ATOM 1609 C CA . SER A 1 200 ? -27.400 -15.300 46.817 1.00 72.56 200 SER A CA 1
ATOM 1610 C C . SER A 1 200 ? -27.314 -14.107 45.861 1.00 72.56 200 SER A C 1
ATOM 1612 O O . SER A 1 200 ? -26.967 -14.282 44.694 1.00 72.56 200 SER A O 1
ATOM 1614 N N . LEU A 1 201 ? -27.664 -12.908 46.317 1.00 72.06 201 LEU A N 1
ATOM 1615 C CA . LEU A 1 201 ? -27.652 -11.712 45.484 1.00 72.06 201 LEU A CA 1
ATOM 1616 C C . LEU A 1 201 ? -26.237 -11.147 45.351 1.00 72.06 201 LEU A C 1
ATOM 1618 O O . LEU A 1 201 ? -25.805 -10.839 44.243 1.00 72.06 201 LEU A O 1
ATOM 1622 N N . TYR A 1 202 ? -25.477 -11.112 46.448 1.00 77.62 202 TYR A N 1
ATOM 1623 C CA . TYR A 1 202 ? -24.061 -10.746 46.430 1.00 77.62 202 TYR A CA 1
ATOM 1624 C C . TYR A 1 202 ? -23.239 -11.651 45.514 1.00 77.62 202 TYR A C 1
ATOM 1626 O O . TYR A 1 202 ? -22.435 -11.154 44.730 1.00 77.62 202 TYR A O 1
ATOM 1634 N N . SER A 1 203 ? -23.464 -12.967 45.561 1.00 80.31 203 SER A N 1
ATOM 1635 C CA . SER A 1 203 ? -22.782 -13.909 44.663 1.00 80.31 203 SER A CA 1
ATOM 1636 C C . SER A 1 203 ? -23.163 -13.706 43.191 1.00 80.31 203 SER A C 1
ATOM 1638 O O . SER A 1 203 ? -22.299 -13.796 42.322 1.00 80.31 203 SER A O 1
ATOM 1640 N N . GLN A 1 204 ? -24.423 -13.368 42.891 1.00 78.38 204 GLN A N 1
ATOM 1641 C CA . GLN A 1 204 ? -24.854 -13.032 41.527 1.00 78.38 204 GLN A CA 1
ATOM 1642 C C . GLN A 1 204 ? -24.241 -11.722 41.028 1.00 78.38 204 GLN A C 1
ATOM 1644 O O . GLN A 1 204 ? -23.756 -11.678 39.900 1.00 78.38 204 GLN A O 1
ATOM 1649 N N . MET A 1 205 ? -24.213 -10.678 41.860 1.00 79.56 205 MET A N 1
ATOM 1650 C CA . MET A 1 205 ? -23.555 -9.418 41.515 1.00 79.56 205 MET A CA 1
ATOM 1651 C C . MET A 1 205 ? -22.060 -9.619 41.288 1.00 79.56 205 MET A C 1
ATOM 1653 O O . MET A 1 205 ? -21.543 -9.161 40.277 1.00 79.56 205 MET A O 1
ATOM 1657 N N . HIS A 1 206 ? -21.383 -10.351 42.176 1.00 82.81 206 HIS A N 1
ATOM 1658 C CA . HIS A 1 206 ? -19.959 -10.650 42.030 1.00 82.81 206 HIS A CA 1
ATOM 1659 C C . HIS A 1 206 ? -19.677 -11.394 40.724 1.00 82.81 206 HIS A C 1
ATOM 1661 O O . HIS A 1 206 ? -18.763 -11.028 39.995 1.00 82.81 206 HIS A O 1
ATOM 1667 N N . ARG A 1 207 ? -20.514 -12.380 40.384 1.00 83.69 207 ARG A N 1
ATOM 1668 C CA . ARG A 1 207 ? -20.398 -13.125 39.130 1.00 83.69 207 ARG A CA 1
ATOM 1669 C C . ARG A 1 207 ? -20.555 -12.229 37.904 1.00 83.69 207 ARG A C 1
ATOM 1671 O O . ARG A 1 207 ? -19.819 -12.393 36.942 1.00 83.69 207 ARG A O 1
ATOM 1678 N N . VAL A 1 208 ? -21.515 -11.307 37.910 1.00 78.62 208 VAL A N 1
ATOM 1679 C CA . VAL A 1 208 ? -21.733 -10.391 36.777 1.00 78.62 208 VAL A CA 1
ATOM 1680 C C . VAL A 1 208 ? -20.595 -9.379 36.678 1.00 78.62 208 VAL A C 1
ATOM 1682 O O . VAL A 1 208 ? -20.130 -9.108 35.579 1.00 78.62 208 VAL A O 1
ATOM 1685 N N . THR A 1 209 ? -20.083 -8.882 37.805 1.00 83.44 209 THR A N 1
ATOM 1686 C CA . THR A 1 209 ? -18.888 -8.028 37.832 1.00 83.44 209 THR A CA 1
ATOM 1687 C C . THR A 1 209 ? -17.664 -8.754 37.272 1.00 83.44 209 THR A C 1
ATOM 1689 O O . THR A 1 209 ? -16.961 -8.180 36.446 1.00 83.44 209 THR A O 1
ATOM 1692 N N . GLU A 1 210 ? -17.428 -10.011 37.664 1.00 85.06 210 GLU A N 1
ATOM 1693 C CA . GLU A 1 210 ? -16.352 -10.844 37.107 1.00 85.06 210 GLU A CA 1
ATOM 1694 C C . GLU A 1 210 ? -16.538 -11.080 35.609 1.00 85.06 210 GLU A C 1
ATOM 1696 O O . GLU A 1 210 ? -15.604 -10.871 34.849 1.00 85.06 210 GLU A O 1
ATOM 1701 N N . LEU A 1 211 ? -17.748 -11.434 35.163 1.00 82.75 211 LEU A N 1
ATOM 1702 C CA . LEU A 1 211 ? -18.039 -11.631 33.741 1.00 82.75 211 LEU A CA 1
ATOM 1703 C C . LEU A 1 211 ? -17.793 -10.361 32.923 1.00 82.75 211 LEU A C 1
ATOM 1705 O O . LEU A 1 211 ? -17.233 -10.431 31.834 1.00 82.75 211 LEU A O 1
ATOM 1709 N N . VAL A 1 212 ? -18.212 -9.202 33.433 1.00 81.06 212 VAL A N 1
ATOM 1710 C CA . VAL A 1 212 ? -17.980 -7.915 32.773 1.00 81.06 212 VAL A CA 1
ATOM 1711 C C . VAL A 1 212 ? -16.484 -7.601 32.734 1.00 81.06 212 VAL A C 1
ATOM 1713 O O . VAL A 1 212 ? -15.981 -7.254 31.670 1.00 81.06 212 VAL A O 1
ATOM 1716 N N . ALA A 1 213 ? -15.756 -7.782 33.838 1.00 82.50 213 ALA A N 1
ATOM 1717 C CA . ALA A 1 213 ? -14.306 -7.593 33.871 1.00 82.50 213 ALA A CA 1
ATOM 1718 C C . ALA A 1 213 ? -13.583 -8.531 32.885 1.00 82.50 213 ALA A C 1
ATOM 1720 O O . ALA A 1 213 ? -12.748 -8.075 32.105 1.00 82.50 213 ALA A O 1
ATOM 1721 N N . ASP A 1 214 ? -13.960 -9.809 32.851 1.00 82.31 214 ASP A N 1
ATOM 1722 C CA . ASP A 1 214 ? -13.416 -10.805 31.928 1.00 82.31 214 ASP A CA 1
ATOM 1723 C C . ASP A 1 214 ? -13.670 -10.427 30.465 1.00 82.31 214 ASP A C 1
ATOM 1725 O O . ASP A 1 214 ? -12.772 -10.575 29.637 1.00 82.31 214 ASP A O 1
ATOM 1729 N N . LEU A 1 215 ? -14.856 -9.898 30.132 1.00 79.50 215 LEU A N 1
ATOM 1730 C CA . LEU A 1 215 ? -15.152 -9.401 28.784 1.00 79.50 215 LEU A CA 1
ATOM 1731 C C . LEU A 1 215 ? -14.178 -8.289 28.375 1.00 79.50 215 LEU A C 1
ATOM 1733 O O . LEU A 1 215 ? -13.663 -8.310 27.256 1.00 79.50 215 LEU A O 1
ATOM 1737 N N . PHE A 1 216 ? -13.887 -7.344 29.270 1.00 82.19 216 PHE A N 1
ATOM 1738 C CA . PHE A 1 216 ? -12.944 -6.259 28.993 1.00 82.19 216 PHE A CA 1
ATOM 1739 C C . PHE A 1 216 ? -11.504 -6.768 28.836 1.00 82.19 216 PHE A C 1
ATOM 1741 O O . PHE A 1 216 ? -10.858 -6.428 27.843 1.00 82.19 216 PHE A O 1
ATOM 1748 N N . VAL A 1 217 ? -11.036 -7.656 29.723 1.00 78.50 217 VAL A N 1
ATOM 1749 C CA . VAL A 1 217 ? -9.689 -8.257 29.625 1.00 78.50 217 VAL A CA 1
ATOM 1750 C C . VAL A 1 217 ? -9.531 -9.068 28.336 1.00 78.50 217 VAL A C 1
ATOM 1752 O O . VAL A 1 217 ? -8.516 -8.965 27.650 1.00 78.50 217 VAL A O 1
ATOM 1755 N N . GLN A 1 218 ? -10.538 -9.860 27.963 1.00 77.75 218 GLN A N 1
ATOM 1756 C CA . GLN A 1 218 ? -10.500 -10.649 26.729 1.00 77.75 218 GLN A CA 1
ATOM 1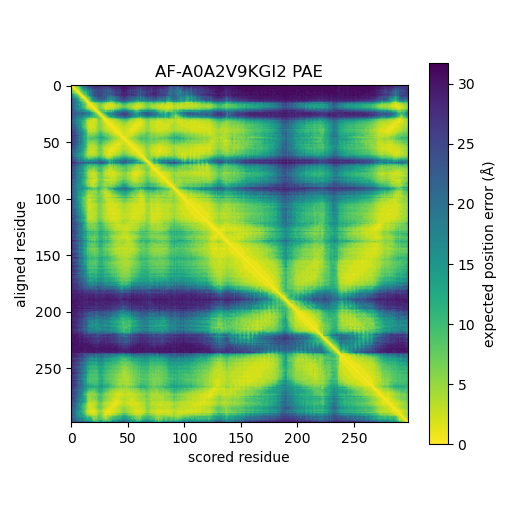757 C C . GLN A 1 218 ? -10.464 -9.768 25.478 1.00 77.75 218 GLN A C 1
ATOM 1759 O O . GLN A 1 218 ? -9.797 -10.119 24.505 1.00 77.75 218 GLN A O 1
ATOM 1764 N N . THR A 1 219 ? -11.157 -8.630 25.507 1.00 74.06 219 THR A N 1
ATOM 1765 C CA . THR A 1 219 ? -11.219 -7.703 24.372 1.00 74.06 219 THR A CA 1
ATOM 1766 C C . THR A 1 219 ? -9.910 -6.922 24.213 1.00 74.06 219 THR A C 1
ATOM 1768 O O . THR A 1 219 ? -9.439 -6.736 23.091 1.00 74.06 219 THR A O 1
ATOM 1771 N N . GLU A 1 220 ? -9.263 -6.527 25.314 1.00 66.62 220 GLU A N 1
ATOM 1772 C CA . GLU A 1 220 ? -7.958 -5.849 25.282 1.00 66.62 220 GLU A CA 1
ATOM 1773 C C . GLU A 1 220 ? -6.873 -6.700 24.593 1.00 66.62 220 GLU A C 1
ATOM 1775 O O . GLU A 1 220 ? -5.969 -6.182 23.935 1.00 66.62 220 GLU A O 1
ATOM 1780 N N . LEU A 1 221 ? -6.993 -8.026 24.698 1.00 57.78 221 LEU A N 1
ATOM 1781 C CA . LEU A 1 221 ? -6.031 -8.978 24.155 1.00 57.78 221 LEU A CA 1
ATOM 1782 C C . LEU A 1 221 ? -6.169 -9.207 22.643 1.00 57.78 221 LEU A C 1
ATOM 1784 O O . LEU A 1 221 ? -5.273 -9.823 22.059 1.00 57.78 221 LEU A O 1
ATOM 1788 N N . THR A 1 222 ? -7.262 -8.803 21.975 1.00 60.22 222 THR A N 1
ATOM 1789 C CA . THR A 1 222 ? -7.402 -9.037 20.522 1.00 60.22 222 THR A CA 1
ATOM 1790 C C . THR A 1 222 ? -8.509 -8.202 19.853 1.00 60.22 222 THR A C 1
ATOM 1792 O O . THR A 1 222 ? -9.688 -8.513 19.976 1.00 60.22 222 THR A O 1
ATOM 1795 N N . LEU A 1 223 ? -8.140 -7.246 18.985 1.00 62.19 223 LEU A N 1
ATOM 1796 C CA . LEU A 1 223 ? -9.057 -6.613 18.003 1.00 62.19 223 LEU A CA 1
ATOM 1797 C C . LEU A 1 223 ? -9.634 -7.615 16.967 1.00 62.19 223 LEU A C 1
ATOM 1799 O O . LEU A 1 223 ? -10.539 -7.292 16.189 1.00 62.19 223 LEU A O 1
ATOM 1803 N N . ASP A 1 224 ? -9.104 -8.841 16.942 1.00 47.09 224 ASP A N 1
ATOM 1804 C CA . ASP A 1 224 ? -9.351 -9.849 15.907 1.00 47.09 224 ASP A CA 1
ATOM 1805 C C . ASP A 1 224 ? -10.314 -10.973 16.334 1.00 47.09 224 ASP A C 1
ATOM 1807 O O . ASP A 1 224 ? -10.726 -11.783 15.507 1.00 47.09 224 ASP A O 1
ATOM 1811 N N . ARG A 1 225 ? -10.727 -11.041 17.609 1.00 50.28 225 ARG A N 1
ATOM 1812 C CA . ARG A 1 225 ? -11.655 -12.089 18.056 1.00 50.28 225 ARG A CA 1
ATOM 1813 C C . ARG A 1 225 ? -13.108 -11.678 17.847 1.00 50.28 225 ARG A C 1
ATOM 1815 O O . ARG A 1 225 ? -13.559 -10.633 18.309 1.00 50.28 225 ARG A O 1
ATOM 1822 N N . THR A 1 226 ? -13.863 -12.532 17.165 1.00 47.03 226 THR A N 1
ATOM 1823 C CA . THR A 1 226 ? -15.322 -12.556 17.259 1.00 47.03 226 THR A CA 1
ATOM 1824 C C . THR A 1 226 ? -15.683 -12.898 18.700 1.00 47.03 226 THR A C 1
ATOM 1826 O O . THR A 1 226 ? -15.330 -13.973 19.182 1.00 47.03 226 THR A O 1
ATOM 1829 N N . LEU A 1 227 ? -16.330 -11.971 19.405 1.00 53.94 227 LEU A N 1
ATOM 1830 C CA . LEU A 1 227 ? -16.950 -12.268 20.692 1.00 53.94 227 LEU A CA 1
ATOM 1831 C C . LEU A 1 227 ? -18.000 -13.353 20.439 1.00 53.94 227 LEU A C 1
ATOM 1833 O O . LEU A 1 227 ? -19.010 -13.083 19.792 1.00 53.94 227 LEU A O 1
ATOM 1837 N N . ASP A 1 228 ? -17.717 -14.580 20.877 1.00 50.12 228 ASP A N 1
ATOM 1838 C CA . ASP A 1 228 ? -18.646 -15.698 20.748 1.00 50.12 228 ASP A CA 1
ATOM 1839 C C . ASP A 1 228 ? -19.967 -15.340 21.440 1.00 50.12 228 ASP A C 1
ATOM 1841 O O . ASP A 1 228 ? -19.997 -14.955 22.614 1.00 50.12 228 ASP A O 1
ATOM 1845 N N . ASP A 1 229 ? -21.071 -15.490 20.704 1.00 45.53 229 ASP A N 1
ATOM 1846 C CA . ASP A 1 229 ? -22.430 -15.416 21.236 1.00 45.53 229 ASP A CA 1
ATOM 1847 C C . ASP A 1 229 ? -22.678 -16.650 22.116 1.00 45.53 229 ASP A C 1
ATOM 1849 O O . ASP A 1 229 ? -23.300 -17.635 21.714 1.00 45.53 229 ASP A O 1
ATOM 1853 N N . ALA A 1 230 ? -22.168 -16.620 23.346 1.00 44.91 230 ALA A N 1
ATOM 1854 C CA . ALA A 1 230 ? -22.587 -17.571 24.359 1.00 44.91 230 ALA A CA 1
ATOM 1855 C C . ALA A 1 230 ? -24.075 -17.308 24.670 1.00 44.91 230 ALA A C 1
ATOM 1857 O O . ALA A 1 230 ? -24.423 -16.200 25.093 1.00 44.91 230 ALA A O 1
ATOM 1858 N N . PRO A 1 231 ? -24.976 -18.289 24.470 1.00 42.28 231 PRO A N 1
ATOM 1859 C CA . PRO A 1 231 ? -26.395 -18.080 24.701 1.00 42.28 231 PRO A CA 1
ATOM 1860 C C . PRO A 1 231 ? -26.643 -17.804 26.184 1.00 42.28 231 PRO A C 1
ATOM 1862 O O . PRO A 1 231 ? -26.222 -18.568 27.059 1.00 42.28 231 PRO A O 1
ATOM 1865 N N . ALA A 1 232 ? -27.365 -16.718 26.460 1.00 45.78 232 ALA A N 1
ATOM 1866 C CA . ALA A 1 232 ? -27.864 -16.408 27.790 1.00 45.78 232 ALA A CA 1
ATOM 1867 C C . ALA A 1 232 ? -28.698 -17.597 28.303 1.00 45.78 232 ALA A C 1
ATOM 1869 O O . ALA A 1 232 ? -29.721 -17.963 27.721 1.00 45.78 232 ALA A O 1
ATOM 1870 N N . ARG A 1 233 ? -28.247 -18.247 29.383 1.00 43.94 233 ARG A N 1
ATOM 1871 C CA . ARG A 1 233 ? -29.007 -19.321 30.039 1.00 43.94 233 ARG A CA 1
ATOM 1872 C C . ARG A 1 233 ? -30.263 -18.722 30.672 1.00 43.94 233 ARG A C 1
ATOM 1874 O O . ARG A 1 233 ? -30.184 -18.075 31.711 1.00 43.94 233 ARG A O 1
ATOM 1881 N N . ALA A 1 234 ? -31.414 -18.974 30.055 1.00 40.62 234 ALA A N 1
ATOM 1882 C CA . ALA A 1 234 ? -32.719 -18.549 30.544 1.00 40.62 234 ALA A CA 1
ATOM 1883 C C . ALA A 1 234 ? -33.176 -19.414 31.736 1.00 40.62 234 ALA A C 1
ATOM 1885 O O . ALA A 1 234 ? -33.668 -20.529 31.570 1.00 40.62 234 ALA A O 1
ATOM 1886 N N . LEU A 1 235 ? -33.017 -18.883 32.947 1.00 48.00 235 LEU A N 1
ATOM 1887 C CA . LEU A 1 23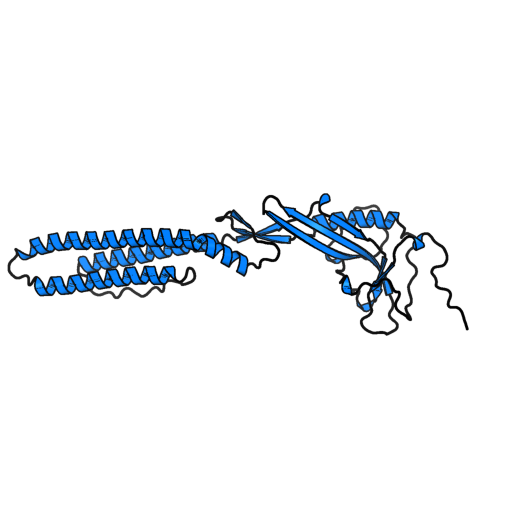5 ? -33.809 -19.251 34.125 1.00 48.00 235 LEU A CA 1
ATOM 1888 C C . LEU A 1 235 ? -34.800 -18.112 34.388 1.00 48.00 235 LEU A C 1
ATOM 1890 O O . LEU A 1 235 ? -34.491 -16.969 34.067 1.00 48.00 235 LEU A O 1
ATOM 1894 N N . ALA A 1 236 ? -35.980 -18.417 34.941 1.00 49.09 236 ALA A N 1
ATOM 1895 C CA . ALA A 1 236 ? -37.007 -17.421 35.265 1.00 49.09 236 ALA A CA 1
ATOM 1896 C C . ALA A 1 236 ? -36.414 -16.338 36.194 1.00 49.09 236 ALA A C 1
ATOM 1898 O O . ALA A 1 236 ? -36.171 -16.644 37.366 1.00 49.09 236 ALA A O 1
ATOM 1899 N N . PRO A 1 237 ? -36.127 -15.116 35.699 1.00 58.88 237 PRO A N 1
ATOM 1900 C CA . PRO A 1 237 ? -35.294 -14.183 36.437 1.00 58.88 237 PRO A CA 1
ATOM 1901 C C . PRO A 1 237 ? -36.115 -13.485 37.518 1.00 58.88 237 PRO A C 1
ATOM 1903 O O . PRO A 1 237 ? -37.231 -13.027 37.265 1.00 58.88 237 PRO A O 1
ATOM 1906 N N . THR A 1 238 ? -35.552 -13.320 38.711 1.00 70.94 238 THR A N 1
ATOM 1907 C CA . THR A 1 238 ? -35.985 -12.224 39.589 1.00 70.94 238 THR A CA 1
ATOM 1908 C C . THR A 1 238 ? -35.753 -10.876 38.884 1.00 70.94 238 THR A C 1
ATOM 1910 O O . THR A 1 238 ? -34.910 -10.776 37.993 1.00 70.94 238 THR A O 1
ATOM 1913 N N . GLU A 1 239 ? -36.460 -9.807 39.274 1.00 78.06 239 GLU A N 1
ATOM 1914 C CA . GLU A 1 239 ? -36.287 -8.466 38.666 1.00 78.06 239 GLU A CA 1
ATOM 1915 C C . GLU A 1 239 ? -34.811 -8.000 38.679 1.00 78.06 239 GLU A C 1
ATOM 1917 O O . GLU A 1 239 ? -34.336 -7.348 37.750 1.00 78.06 239 GLU A O 1
ATOM 1922 N N . ILE A 1 240 ? -34.060 -8.413 39.706 1.00 73.94 240 ILE A N 1
ATOM 1923 C CA . ILE A 1 240 ? -32.612 -8.193 39.850 1.00 73.94 240 ILE A CA 1
ATOM 1924 C C . ILE A 1 240 ? -31.825 -8.924 38.769 1.00 73.94 240 ILE A C 1
ATOM 1926 O O . ILE A 1 240 ? -30.946 -8.338 38.145 1.00 73.94 240 ILE A O 1
ATOM 1930 N N . GLN A 1 241 ? -32.124 -10.207 38.565 1.00 76.31 241 GLN A N 1
ATOM 1931 C CA . GLN A 1 241 ? -31.449 -11.037 37.572 1.00 76.31 241 GLN A CA 1
ATOM 1932 C C . GLN A 1 241 ? -31.707 -10.519 36.160 1.00 76.31 241 GLN A C 1
ATOM 1934 O O . GLN A 1 241 ? -30.780 -10.507 35.356 1.00 76.31 241 GLN A O 1
ATOM 1939 N N . ALA A 1 242 ? -32.921 -10.031 35.884 1.00 82.00 242 ALA A N 1
ATOM 1940 C CA . ALA A 1 242 ? -33.229 -9.357 34.628 1.00 82.00 242 ALA A CA 1
ATOM 1941 C C . ALA A 1 242 ? -32.345 -8.113 34.440 1.00 82.00 242 ALA A C 1
ATOM 1943 O O . ALA A 1 242 ? -31.618 -8.034 33.458 1.00 82.00 242 ALA A O 1
ATOM 1944 N N . ARG A 1 243 ? -32.286 -7.209 35.431 1.00 83.56 243 ARG A N 1
ATOM 1945 C CA . ARG A 1 243 ? -31.434 -6.004 35.356 1.00 83.56 243 ARG A CA 1
ATOM 1946 C C . ARG A 1 243 ? -29.944 -6.304 35.224 1.00 83.56 243 ARG A C 1
ATOM 1948 O O . ARG A 1 243 ? -29.248 -5.604 34.498 1.00 83.56 243 ARG A O 1
ATOM 1955 N N . LEU A 1 244 ? -29.437 -7.305 35.940 1.00 82.06 244 LEU A N 1
ATOM 1956 C CA . LEU A 1 244 ? -28.039 -7.720 35.828 1.00 82.06 244 LEU A CA 1
ATOM 1957 C C . LEU A 1 244 ? -27.737 -8.287 34.435 1.00 82.06 244 LEU A C 1
ATOM 1959 O O . LEU A 1 244 ? -26.724 -7.925 33.841 1.00 82.06 244 LEU A O 1
ATOM 1963 N N . SER A 1 245 ? -28.640 -9.112 33.897 1.00 82.94 245 SER A N 1
ATOM 1964 C CA . SER A 1 245 ? -28.547 -9.624 32.528 1.00 82.94 245 SER A CA 1
ATOM 1965 C C . SER A 1 245 ? -28.626 -8.502 31.490 1.00 82.94 245 SER A C 1
ATOM 1967 O O . SER A 1 245 ? -27.935 -8.573 30.477 1.00 82.94 245 SER A O 1
ATOM 1969 N N . ASP A 1 246 ? -29.436 -7.470 31.730 1.00 87.69 246 ASP A N 1
ATOM 1970 C CA . ASP A 1 246 ? -29.545 -6.310 30.843 1.00 87.69 246 ASP A CA 1
ATOM 1971 C C . ASP A 1 246 ? -28.232 -5.517 30.810 1.00 87.69 246 ASP A C 1
ATOM 1973 O O . ASP A 1 246 ? -27.761 -5.164 29.731 1.00 87.69 246 ASP A O 1
ATOM 1977 N N . ILE A 1 247 ? -27.598 -5.288 31.969 1.00 87.19 247 ILE A N 1
ATOM 1978 C CA . ILE A 1 247 ? -26.293 -4.606 32.056 1.00 87.19 247 ILE A CA 1
ATOM 1979 C C . ILE A 1 247 ? -25.205 -5.413 31.336 1.00 87.19 247 ILE A C 1
ATOM 1981 O O . ILE A 1 247 ? -24.394 -4.842 30.610 1.00 87.19 247 ILE A O 1
ATOM 1985 N N . GLU A 1 248 ? -25.187 -6.735 31.512 1.00 84.75 248 GLU A N 1
ATOM 1986 C CA . GLU A 1 248 ? -24.248 -7.630 30.827 1.00 84.75 248 GLU A CA 1
ATOM 1987 C C . GLU A 1 248 ? -24.455 -7.611 29.302 1.00 84.75 248 GLU A C 1
ATOM 1989 O O . GLU A 1 248 ? -23.493 -7.508 28.537 1.00 84.75 248 GLU A O 1
ATOM 1994 N N . ALA A 1 249 ? -25.709 -7.686 28.847 1.00 85.88 249 ALA A N 1
ATOM 1995 C CA . ALA A 1 249 ? -26.052 -7.636 27.430 1.00 85.88 249 ALA A CA 1
ATOM 1996 C C . ALA A 1 249 ? -25.694 -6.280 26.804 1.00 85.88 249 ALA A C 1
ATOM 1998 O O . ALA A 1 249 ? -25.128 -6.243 25.708 1.00 85.88 249 ALA A O 1
ATOM 1999 N N . GLU A 1 250 ? -25.963 -5.184 27.517 1.00 89.12 250 GLU A N 1
ATOM 2000 C CA . GLU A 1 250 ? -25.574 -3.831 27.120 1.00 89.12 250 GLU A CA 1
ATOM 2001 C C . GLU A 1 250 ? -24.046 -3.716 27.013 1.00 89.12 250 GLU A C 1
ATOM 2003 O O . GLU A 1 250 ? -23.546 -3.249 25.992 1.00 89.12 250 GLU A O 1
ATOM 2008 N N . ALA A 1 251 ? -23.292 -4.218 28.000 1.00 86.75 251 ALA A N 1
ATOM 2009 C CA . ALA A 1 251 ? -21.828 -4.220 27.965 1.00 86.75 251 ALA A CA 1
ATOM 2010 C C . ALA A 1 251 ? -21.284 -4.980 26.750 1.00 86.75 251 ALA A C 1
ATOM 2012 O O . ALA A 1 251 ? -20.455 -4.449 26.014 1.00 86.75 251 ALA A O 1
ATOM 2013 N N . ARG A 1 252 ? -21.800 -6.183 26.465 1.00 86.00 252 ARG A N 1
ATOM 2014 C CA . ARG A 1 252 ? -21.412 -6.935 25.259 1.00 86.00 252 ARG A CA 1
ATOM 2015 C C . ARG A 1 252 ? -21.727 -6.181 23.973 1.00 86.00 252 ARG A C 1
ATOM 2017 O O . ARG A 1 252 ? -20.947 -6.232 23.025 1.00 86.00 252 ARG A O 1
ATOM 2024 N N . GLN A 1 253 ? -22.889 -5.538 23.897 1.00 89.25 253 GLN A N 1
ATOM 2025 C CA . GLN A 1 253 ? -23.288 -4.791 22.709 1.00 89.25 253 GLN A CA 1
ATOM 2026 C C . GLN A 1 253 ? -22.390 -3.572 22.482 1.00 89.25 253 GLN A C 1
ATOM 2028 O O . GLN A 1 253 ? -21.954 -3.351 21.355 1.00 89.25 253 GLN A O 1
ATOM 2033 N N . GLU A 1 254 ? -22.086 -2.816 23.533 1.00 90.12 254 GLU A N 1
ATOM 2034 C CA . GLU A 1 254 ? -21.216 -1.642 23.446 1.00 90.12 254 GLU A CA 1
ATOM 2035 C C . GLU A 1 254 ? -19.767 -2.023 23.122 1.00 90.12 254 GLU A C 1
ATOM 2037 O O . GLU A 1 254 ? -19.165 -1.413 22.239 1.00 90.12 254 GLU A O 1
ATOM 2042 N N . ILE A 1 255 ? -19.232 -3.092 23.725 1.00 88.31 255 ILE A N 1
ATOM 2043 C CA . ILE A 1 255 ? -17.902 -3.611 23.371 1.00 88.31 255 ILE A CA 1
ATOM 2044 C C . ILE A 1 255 ? -17.869 -4.032 21.895 1.00 88.31 255 ILE A C 1
ATOM 2046 O O . ILE A 1 255 ? -16.930 -3.682 21.182 1.00 88.31 255 ILE A O 1
ATOM 2050 N N . ARG A 1 256 ? -18.901 -4.733 21.399 1.00 86.81 256 ARG A N 1
ATOM 2051 C CA . ARG A 1 256 ? -18.992 -5.106 19.976 1.00 86.81 256 ARG A CA 1
ATOM 2052 C C . ARG A 1 256 ? -18.975 -3.887 19.062 1.00 86.81 256 ARG A C 1
ATOM 2054 O O . ARG A 1 256 ? -18.180 -3.859 18.130 1.00 86.81 256 ARG A O 1
ATOM 2061 N N . ARG A 1 257 ? -19.784 -2.869 19.366 1.00 90.50 257 ARG A N 1
ATOM 2062 C CA . ARG A 1 257 ? -19.815 -1.608 18.606 1.00 90.50 257 ARG A CA 1
ATOM 2063 C C . ARG A 1 257 ? -18.454 -0.922 18.586 1.00 90.50 257 ARG A C 1
ATOM 2065 O O . ARG A 1 257 ? -18.043 -0.426 17.542 1.00 90.50 257 ARG A O 1
ATOM 2072 N N . LEU A 1 258 ? -17.751 -0.908 19.719 1.00 90.12 258 LEU A N 1
ATOM 2073 C CA . LEU A 1 258 ? -16.410 -0.340 19.810 1.00 90.12 258 LEU A CA 1
ATOM 2074 C C . LEU A 1 258 ? -15.423 -1.117 18.929 1.00 90.12 258 LEU A C 1
ATOM 2076 O O . LEU A 1 258 ? -14.730 -0.525 18.109 1.00 90.12 258 LEU A O 1
ATOM 2080 N N . VAL A 1 259 ? -15.392 -2.446 19.044 1.00 87.50 259 VAL A N 1
ATOM 2081 C CA . VAL A 1 259 ? -14.512 -3.300 18.230 1.00 87.50 259 VAL A CA 1
ATOM 2082 C C . VAL A 1 259 ? -14.802 -3.135 16.737 1.00 87.50 259 VAL A C 1
ATOM 2084 O O . VAL A 1 259 ? -13.867 -2.992 15.951 1.00 87.50 259 VAL A O 1
ATOM 2087 N N . GLU A 1 260 ? -16.075 -3.118 16.339 1.00 88.44 260 GLU A N 1
ATOM 2088 C CA . GLU A 1 260 ? -16.498 -2.882 14.953 1.00 88.44 260 GLU A CA 1
ATOM 2089 C C . GLU A 1 260 ? -16.036 -1.511 14.455 1.00 88.44 260 GLU A C 1
ATOM 2091 O O . GLU A 1 260 ? -15.411 -1.428 13.401 1.00 88.44 260 GLU A O 1
ATOM 2096 N N . HIS A 1 261 ? -16.222 -0.455 15.250 1.00 90.25 261 HIS A N 1
ATOM 2097 C CA . HIS A 1 261 ? -15.777 0.892 14.899 1.00 90.25 261 HIS A CA 1
ATOM 2098 C C . HIS A 1 261 ? -14.274 0.953 14.586 1.00 90.25 261 HIS A C 1
ATOM 2100 O O . HIS A 1 261 ? -13.868 1.508 13.563 1.00 90.25 261 HIS A O 1
ATOM 2106 N N . TYR A 1 262 ? -13.437 0.360 15.439 1.00 89.25 262 TYR A N 1
ATOM 2107 C CA . TYR A 1 262 ? -11.987 0.336 15.233 1.00 89.25 262 TYR A CA 1
ATOM 2108 C C . TYR A 1 262 ? -11.568 -0.599 14.094 1.00 89.25 262 TYR A C 1
ATOM 2110 O O . TYR A 1 262 ? -10.633 -0.293 13.350 1.00 89.25 262 TYR A O 1
ATOM 2118 N N . ARG A 1 263 ? -12.270 -1.721 13.908 1.00 86.38 263 ARG A N 1
ATOM 2119 C CA . ARG A 1 263 ? -12.045 -2.627 12.777 1.00 86.38 263 ARG A CA 1
ATOM 2120 C C . ARG A 1 263 ? -12.322 -1.927 11.450 1.00 86.38 263 ARG A C 1
ATOM 2122 O O . ARG A 1 263 ? -11.494 -2.029 10.546 1.00 86.38 263 ARG A O 1
ATOM 2129 N N . ASP A 1 264 ? -13.418 -1.185 11.355 1.00 89.50 264 ASP A N 1
ATOM 2130 C CA . ASP A 1 264 ? -13.769 -0.416 10.162 1.00 89.50 264 ASP A CA 1
ATOM 2131 C C . ASP A 1 264 ? -12.693 0.630 9.857 1.00 89.50 264 ASP A C 1
ATOM 2133 O O . ASP A 1 264 ? -12.234 0.736 8.721 1.00 89.50 264 ASP A O 1
ATOM 2137 N N . GLN A 1 265 ? -12.186 1.333 10.876 1.00 89.81 265 GLN A N 1
ATOM 2138 C CA . GLN A 1 265 ? -11.078 2.276 10.694 1.00 89.81 265 GLN A CA 1
ATOM 2139 C C . GLN A 1 265 ? -9.834 1.608 10.093 1.00 89.81 265 GLN A C 1
ATOM 2141 O O . GLN A 1 265 ? -9.225 2.163 9.178 1.00 89.81 265 GLN A O 1
ATOM 2146 N N . VAL A 1 266 ? -9.473 0.402 10.540 1.00 87.62 266 VAL A N 1
ATOM 2147 C CA . VAL A 1 266 ? -8.339 -0.357 9.982 1.00 87.62 266 VAL A CA 1
ATOM 2148 C C . VAL A 1 266 ? -8.624 -0.845 8.562 1.00 87.62 266 VAL A C 1
ATOM 2150 O O . VAL A 1 266 ? -7.698 -0.924 7.762 1.00 87.62 266 VAL A O 1
ATOM 2153 N N . GLN A 1 267 ? -9.875 -1.170 8.232 1.00 86.69 267 GLN A N 1
ATOM 2154 C CA . GLN A 1 267 ? -10.261 -1.682 6.913 1.00 86.69 267 GLN A CA 1
ATOM 2155 C C . GLN A 1 267 ? -10.396 -0.598 5.838 1.00 86.69 267 GLN A C 1
ATOM 2157 O O . GLN A 1 267 ? -10.403 -0.936 4.658 1.00 86.69 267 GLN A O 1
ATOM 2162 N N . THR A 1 268 ? -10.432 0.689 6.204 1.00 91.00 268 THR A N 1
ATOM 2163 C CA . THR A 1 268 ? -10.427 1.824 5.252 1.00 91.00 268 THR A CA 1
ATOM 2164 C C . THR A 1 268 ? -9.064 2.054 4.575 1.00 91.00 268 THR A C 1
ATOM 2166 O O . THR A 1 268 ? -8.558 3.180 4.523 1.00 91.00 268 THR A O 1
ATOM 2169 N N . ILE A 1 269 ? -8.442 0.974 4.091 1.00 92.94 269 ILE A N 1
ATOM 2170 C CA . ILE A 1 269 ? -7.183 0.985 3.347 1.00 92.94 269 ILE A CA 1
ATOM 2171 C C . ILE A 1 269 ? -7.491 0.914 1.854 1.00 92.94 269 ILE A C 1
ATOM 2173 O O . ILE A 1 269 ? -7.998 -0.100 1.386 1.00 92.94 269 ILE A O 1
ATOM 2177 N N . ASP A 1 270 ? -7.092 1.948 1.118 1.00 92.25 270 ASP A N 1
ATOM 2178 C CA . ASP A 1 270 ? -7.108 1.947 -0.345 1.00 92.25 270 ASP A CA 1
ATOM 2179 C C . ASP A 1 270 ? -5.689 1.984 -0.912 1.00 92.25 270 ASP A C 1
ATOM 2181 O O . ASP A 1 270 ? -4.719 2.371 -0.251 1.00 92.25 270 ASP A O 1
ATOM 2185 N N . GLU A 1 271 ? -5.586 1.623 -2.184 1.00 92.50 271 GLU A N 1
ATOM 2186 C CA . GLU A 1 271 ? -4.367 1.731 -2.969 1.00 92.50 271 GLU A CA 1
ATOM 2187 C C . GLU A 1 271 ? -4.306 3.095 -3.670 1.00 92.50 271 GLU A C 1
ATOM 2189 O O . GLU A 1 271 ? -5.212 3.509 -4.395 1.00 92.50 271 GLU A O 1
ATOM 2194 N N . TYR A 1 272 ? -3.216 3.819 -3.441 1.00 90.25 272 TYR A N 1
ATOM 2195 C CA . TYR A 1 272 ? -2.896 5.080 -4.088 1.00 90.25 272 TYR A CA 1
ATOM 2196 C C . TYR A 1 272 ? -1.653 4.894 -4.954 1.00 90.25 272 TYR A C 1
ATOM 2198 O O . TYR A 1 272 ? -0.592 4.539 -4.456 1.00 90.25 272 TYR A O 1
ATOM 2206 N N . THR A 1 273 ? -1.766 5.145 -6.256 1.00 91.69 273 THR A N 1
ATOM 2207 C CA . THR A 1 273 ? -0.620 5.042 -7.166 1.00 91.69 273 THR A CA 1
ATOM 2208 C C . THR A 1 273 ? 0.111 6.377 -7.261 1.00 91.69 273 THR A C 1
ATOM 2210 O O . THR A 1 273 ? -0.487 7.399 -7.603 1.00 91.69 273 THR A O 1
ATOM 2213 N N . VAL A 1 274 ? 1.414 6.364 -6.979 1.00 92.31 274 VAL A N 1
ATOM 2214 C CA . VAL A 1 274 ? 2.310 7.506 -7.193 1.00 92.31 274 VAL A CA 1
ATOM 2215 C C . VAL A 1 274 ? 2.919 7.394 -8.586 1.00 92.31 274 VAL A C 1
ATOM 2217 O O . VAL A 1 274 ? 3.639 6.437 -8.874 1.00 92.31 274 VAL A O 1
ATOM 2220 N N . HIS A 1 275 ? 2.641 8.379 -9.437 1.00 91.69 275 HIS A N 1
ATOM 2221 C CA . HIS A 1 275 ? 3.214 8.481 -10.779 1.00 91.69 275 HIS A CA 1
ATOM 2222 C C . HIS A 1 275 ? 4.399 9.456 -10.803 1.00 91.69 275 HIS A C 1
ATOM 2224 O O . HIS A 1 275 ? 4.351 10.482 -10.117 1.00 91.69 275 HIS A O 1
ATOM 2230 N N . PRO A 1 276 ? 5.449 9.173 -11.594 1.00 93.69 276 PRO A N 1
ATOM 2231 C CA . PRO A 1 276 ? 6.561 10.094 -11.773 1.00 93.69 276 PRO A CA 1
ATOM 2232 C C . PRO A 1 276 ? 6.154 11.282 -12.645 1.00 93.69 276 PRO A C 1
ATOM 2234 O O . PRO A 1 276 ? 5.383 11.146 -13.597 1.00 93.69 276 PRO A O 1
ATOM 2237 N N . ASN A 1 277 ? 6.747 12.441 -12.379 1.00 92.38 277 ASN A N 1
ATOM 2238 C CA . ASN A 1 277 ? 6.749 13.561 -13.313 1.00 92.38 277 ASN A CA 1
ATOM 2239 C C . ASN A 1 277 ? 7.988 13.503 -14.209 1.00 92.38 277 ASN A C 1
ATOM 2241 O O . ASN A 1 277 ? 8.970 12.838 -13.897 1.00 92.38 277 ASN A O 1
ATOM 2245 N N . LEU A 1 278 ? 8.004 14.300 -15.278 1.00 91.75 278 LEU A N 1
ATOM 2246 C CA . LEU A 1 278 ? 9.157 14.377 -16.182 1.00 91.75 278 LEU A CA 1
ATOM 2247 C C . LEU A 1 278 ? 10.470 14.736 -15.461 1.00 91.75 278 LEU A C 1
ATOM 2249 O O . LEU A 1 278 ? 11.521 14.207 -15.796 1.00 91.75 278 LEU A O 1
ATOM 2253 N N . LYS A 1 279 ? 10.404 15.618 -14.455 1.00 93.38 279 LYS A N 1
ATOM 2254 C CA . LYS A 1 279 ? 11.569 16.044 -13.657 1.00 93.38 279 LYS A CA 1
ATOM 2255 C C . LYS A 1 279 ? 12.159 14.925 -12.786 1.00 93.38 279 LYS A C 1
ATOM 2257 O O . LYS A 1 279 ? 13.304 15.045 -12.376 1.00 93.38 279 LYS A O 1
ATOM 2262 N N . ASP A 1 280 ? 11.357 13.902 -12.495 1.00 93.31 280 ASP A N 1
ATOM 2263 C CA . ASP A 1 280 ? 11.701 12.775 -11.627 1.00 93.31 280 ASP A CA 1
ATOM 2264 C C . ASP A 1 280 ? 12.395 11.655 -12.432 1.00 93.31 280 ASP A C 1
ATOM 2266 O O . ASP A 1 280 ? 12.828 10.651 -11.871 1.00 93.31 280 ASP A O 1
ATOM 2270 N N . LEU A 1 281 ? 12.473 11.797 -13.762 1.00 95.12 281 LEU A N 1
ATOM 2271 C CA . LEU A 1 281 ? 13.042 10.814 -14.676 1.00 95.12 281 LEU A CA 1
ATOM 2272 C C . LEU A 1 281 ? 14.428 11.258 -15.149 1.00 95.12 281 LEU A C 1
ATOM 2274 O O . LEU A 1 281 ? 14.597 12.306 -15.773 1.00 95.12 281 LEU A O 1
ATOM 2278 N N . HIS A 1 282 ? 15.421 10.407 -14.916 1.00 94.81 282 HIS A N 1
ATOM 2279 C CA . HIS A 1 282 ? 16.807 10.650 -15.287 1.00 94.81 282 HIS A CA 1
ATOM 2280 C C . HIS A 1 282 ? 17.329 9.512 -16.158 1.00 94.81 282 HIS A C 1
ATOM 2282 O O . HIS A 1 282 ? 17.615 8.415 -15.672 1.00 94.81 282 HIS A O 1
ATOM 2288 N N . VAL A 1 283 ? 17.476 9.772 -17.458 1.00 93.50 283 VAL A N 1
ATOM 2289 C CA . VAL A 1 283 ? 18.082 8.807 -18.381 1.00 93.50 283 VAL A CA 1
ATOM 2290 C C . VAL A 1 283 ? 19.574 8.698 -18.086 1.00 93.50 283 VAL A C 1
ATOM 2292 O O . VAL A 1 283 ? 20.325 9.662 -18.209 1.00 93.50 283 VAL A O 1
ATOM 2295 N N . VAL A 1 284 ? 20.006 7.507 -17.677 1.00 93.88 284 VAL A N 1
ATOM 2296 C CA . VAL A 1 284 ? 21.412 7.197 -17.400 1.00 93.88 284 VAL A CA 1
ATOM 2297 C C . VAL A 1 284 ? 22.142 6.908 -18.706 1.00 93.88 284 VAL A C 1
ATOM 2299 O O . VAL A 1 284 ? 23.250 7.401 -18.928 1.00 93.88 284 VAL A O 1
ATOM 2302 N N . ARG A 1 285 ? 21.535 6.084 -19.570 1.00 92.19 285 ARG A N 1
ATOM 2303 C CA . ARG A 1 285 ? 22.066 5.741 -20.895 1.00 92.19 285 ARG A CA 1
ATOM 2304 C C . ARG A 1 285 ? 20.990 5.149 -21.807 1.00 92.19 285 ARG A C 1
ATOM 2306 O O . ARG A 1 285 ? 20.097 4.448 -21.337 1.00 92.19 285 ARG A O 1
ATOM 2313 N N . SER A 1 286 ? 21.160 5.376 -23.11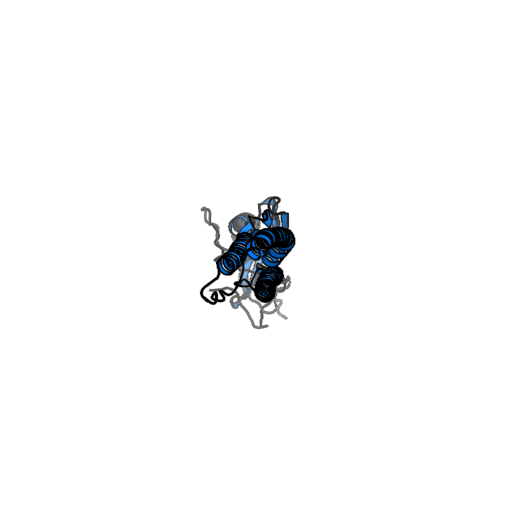0 1.00 93.50 286 SER A N 1
ATOM 2314 C CA . SER A 1 286 ? 20.300 4.879 -24.195 1.00 93.50 286 SER A CA 1
ATOM 2315 C C . SER A 1 286 ? 21.088 4.153 -25.319 1.00 93.50 286 SER A C 1
ATOM 2317 O O . SER A 1 286 ? 21.143 4.623 -26.455 1.00 93.50 286 SER A O 1
ATOM 2319 N N . PRO A 1 287 ? 21.809 3.050 -25.022 1.00 93.62 287 PRO A N 1
ATOM 2320 C CA . PRO A 1 287 ? 22.585 2.289 -26.003 1.00 93.62 287 PRO A CA 1
ATOM 2321 C C . PRO A 1 287 ? 21.734 1.327 -26.847 1.00 93.62 287 PRO A C 1
ATOM 2323 O O . PRO A 1 287 ? 20.588 1.016 -26.531 1.00 93.62 287 PRO A O 1
ATOM 2326 N N . ILE A 1 288 ? 22.351 0.766 -27.885 1.00 93.44 288 ILE A N 1
ATOM 2327 C CA . ILE A 1 288 ? 21.839 -0.422 -28.571 1.00 93.44 288 ILE A CA 1
ATOM 2328 C C . ILE A 1 288 ? 22.196 -1.654 -27.737 1.00 93.44 288 ILE A C 1
ATOM 2330 O O . ILE A 1 288 ? 23.371 -1.884 -27.451 1.00 93.44 288 ILE A O 1
ATOM 2334 N N . LEU A 1 289 ? 21.202 -2.455 -27.367 1.00 93.12 289 LEU A N 1
ATOM 2335 C CA . LEU A 1 289 ? 21.383 -3.745 -26.712 1.00 93.12 289 LEU A CA 1
ATOM 2336 C C . LEU A 1 289 ? 21.176 -4.874 -27.713 1.00 93.12 289 LEU A C 1
ATOM 2338 O O . LEU A 1 289 ? 20.129 -4.988 -28.343 1.00 93.12 289 LEU A O 1
ATOM 2342 N N . TRP A 1 290 ? 22.172 -5.737 -27.813 1.00 91.44 290 TRP A N 1
ATOM 2343 C CA . TRP A 1 290 ? 22.088 -6.978 -28.557 1.00 91.44 290 TRP A CA 1
ATOM 2344 C C . TRP A 1 290 ? 21.567 -8.074 -27.626 1.00 91.44 290 TRP A C 1
ATOM 2346 O O . TRP A 1 290 ? 22.216 -8.409 -26.629 1.00 91.44 290 TRP A O 1
ATOM 2356 N N . LEU A 1 291 ? 20.410 -8.639 -27.970 1.00 90.25 291 LEU A N 1
ATOM 2357 C CA . LEU A 1 291 ? 19.753 -9.717 -27.229 1.00 90.25 291 LEU A CA 1
ATOM 2358 C C . LEU A 1 291 ? 19.825 -11.036 -28.008 1.00 90.25 291 LEU A C 1
ATOM 2360 O O . LEU A 1 291 ? 19.576 -11.010 -29.214 1.00 90.25 291 LEU A O 1
ATOM 2364 N N . PRO A 1 292 ? 20.089 -12.180 -27.354 1.00 87.88 292 PRO A N 1
ATOM 2365 C CA . PRO A 1 292 ? 19.875 -13.493 -27.956 1.00 87.88 292 PRO A CA 1
ATOM 2366 C C . PRO A 1 292 ? 18.430 -13.628 -28.448 1.00 87.88 292 PRO A C 1
ATOM 2368 O O . PRO A 1 292 ? 17.497 -13.296 -27.715 1.00 87.88 292 PRO A O 1
ATOM 2371 N N . ARG A 1 293 ? 18.218 -14.140 -29.665 1.00 83.50 293 ARG A N 1
ATOM 2372 C CA . ARG A 1 293 ? 16.874 -14.295 -30.251 1.00 83.50 293 ARG A CA 1
ATOM 2373 C C . ARG A 1 293 ? 15.935 -15.148 -29.391 1.00 83.50 293 ARG A C 1
ATOM 2375 O O . ARG A 1 293 ? 14.733 -14.918 -29.404 1.00 83.50 293 ARG A O 1
ATOM 2382 N N . GLU A 1 294 ? 16.479 -16.095 -28.634 1.00 80.19 294 GLU A N 1
ATOM 2383 C CA . GLU A 1 294 ? 15.725 -16.964 -27.721 1.00 80.19 294 GLU A CA 1
ATOM 2384 C C . GLU A 1 294 ? 15.107 -16.217 -26.529 1.00 80.19 294 GLU A C 1
ATOM 2386 O O . GLU A 1 294 ? 14.110 -16.667 -25.974 1.00 80.19 294 GLU A O 1
ATOM 2391 N N . GLU A 1 295 ? 15.674 -15.071 -26.139 1.00 74.94 295 GLU A N 1
ATOM 2392 C CA . GLU A 1 295 ? 15.170 -14.247 -25.029 1.00 74.94 295 GLU A CA 1
ATOM 2393 C C . GLU A 1 295 ? 14.141 -13.208 -25.478 1.00 74.94 295 GLU A C 1
ATOM 2395 O O . GLU A 1 295 ? 13.609 -12.454 -24.663 1.00 74.94 295 GLU A O 1
ATOM 2400 N N . VAL A 1 296 ? 13.848 -13.162 -26.777 1.00 74.19 296 VAL A N 1
ATOM 2401 C CA . VAL A 1 296 ? 12.807 -12.306 -27.325 1.00 74.19 296 VAL A CA 1
ATOM 2402 C C . VAL A 1 296 ? 11.481 -13.076 -27.288 1.00 74.19 296 VAL A C 1
ATOM 2404 O O . VAL A 1 296 ? 11.351 -14.068 -28.010 1.00 74.19 296 VAL A O 1
ATOM 2407 N N . PRO A 1 297 ? 10.491 -12.660 -26.472 1.00 67.00 297 PRO A N 1
ATOM 2408 C CA . PRO A 1 297 ? 9.162 -13.260 -26.519 1.00 67.00 297 PRO A CA 1
ATOM 2409 C C . PRO A 1 297 ? 8.568 -13.082 -27.924 1.00 67.00 297 PRO A C 1
ATOM 2411 O O . PRO A 1 297 ? 8.715 -12.017 -28.529 1.00 67.00 297 PRO A O 1
ATOM 2414 N N . THR A 1 298 ? 7.985 -14.163 -28.449 1.00 53.91 298 THR A N 1
ATOM 2415 C CA . THR A 1 298 ? 7.429 -14.252 -29.812 1.00 53.91 298 THR A CA 1
ATOM 2416 C C . THR A 1 298 ? 6.058 -13.609 -29.916 1.00 53.91 298 THR A C 1
ATOM 2418 O O . THR A 1 298 ? 5.302 -13.685 -28.921 1.00 53.91 298 THR A O 1
#

Radius of gyration: 36.91 Å; Cα contacts (8 Å, |Δi|>4): 321; chains: 1; bounding box: 88×38×101 Å

Nearest PDB structures (foldseek):
  3s84-assembly1_A  TM=2.650E-01  e=1.078E+00  Homo sapiens
  5j0l-assembly1_B  TM=2.552E-01  e=1.281E+00  synthetic construct
  7sqc-assembly1_1V  TM=2.305E-01  e=1.708E+00  Chlamydomonas reinhardtii
  7rro-assembly1_B0  TM=2.373E-01  e=6.412E+00  Bos taurus